Protein AF-A0A8C6YIC8-F1 (afdb_monomer_lite)

Sequence (234 aa):
MLRQVLHRGLGTSFSRLGHFVASHPVFFASAPVLISILLGASFSRYQVEESVEHLLAPAHSLAKIERSLVNSLFPVNRSKHRLYSDLQTPGRYGRVIITSFRKANMLDQHHTDLILKLHSAVTRIQVQRPGFNYTFAHICILNNDKTCIVDDIVHVLEELKAARSSNRTNFAITYPITHLKDAPRPTAPGSTPGCRARCSRSPLAMVRTETFLLLWFSYHGHSLQAVGLQAWAF

InterPro domains:
  IPR051697 Patched domain-containing protein [PTHR10796] (5-182)

Structure (mmCIF, N/CA/C/O backbone):
data_AF-A0A8C6YIC8-F1
#
_entry.id   AF-A0A8C6YIC8-F1
#
loop_
_atom_site.group_PDB
_atom_site.id
_atom_site.type_symbol
_atom_site.label_atom_id
_atom_site.label_alt_id
_atom_site.label_comp_id
_atom_site.label_asym_id
_atom_site.label_entity_id
_atom_site.label_seq_id
_atom_site.pdbx_PDB_ins_code
_atom_site.Cartn_x
_atom_site.Cartn_y
_atom_site.Cartn_z
_atom_site.occupancy
_atom_site.B_iso_or_equiv
_atom_site.auth_seq_id
_atom_site.auth_comp_id
_atom_site.auth_asym_id
_atom_site.auth_atom_id
_atom_site.pdbx_PDB_model_num
ATOM 1 N N . MET A 1 1 ? 29.103 41.227 -37.895 1.00 65.25 1 MET A N 1
ATOM 2 C CA . MET A 1 1 ? 30.130 40.331 -38.478 1.00 65.25 1 MET A CA 1
ATOM 3 C C . MET A 1 1 ? 30.012 38.879 -38.009 1.00 65.25 1 MET A C 1
ATOM 5 O O . MET A 1 1 ? 29.699 38.044 -38.848 1.00 65.25 1 MET A O 1
ATOM 9 N N . LEU A 1 2 ? 30.161 38.558 -36.712 1.00 79.00 2 LEU A N 1
ATOM 10 C CA . LEU A 1 2 ? 30.192 37.169 -36.192 1.00 79.00 2 LEU A CA 1
ATOM 11 C C . LEU A 1 2 ? 29.109 36.221 -36.764 1.00 79.00 2 LEU A C 1
ATOM 13 O O . LEU A 1 2 ? 29.431 35.140 -37.249 1.00 79.00 2 LEU A O 1
ATOM 17 N N . ARG A 1 3 ? 27.837 36.649 -36.797 1.00 81.62 3 ARG A N 1
ATOM 18 C CA . ARG A 1 3 ? 26.707 35.848 -37.313 1.00 81.62 3 ARG A CA 1
ATOM 19 C C . ARG A 1 3 ? 26.879 35.394 -38.774 1.00 81.62 3 ARG A C 1
ATOM 21 O O . ARG A 1 3 ? 26.490 34.282 -39.108 1.00 81.62 3 ARG A O 1
ATOM 28 N N . GLN A 1 4 ? 27.474 36.215 -39.644 1.00 81.44 4 GLN A N 1
ATOM 29 C CA . GLN A 1 4 ? 27.705 35.850 -41.051 1.00 81.44 4 GLN A CA 1
ATOM 30 C C . GLN A 1 4 ? 28.848 34.839 -41.207 1.00 81.44 4 GLN A C 1
ATOM 32 O O . GLN A 1 4 ? 28.767 33.955 -42.059 1.00 81.44 4 GLN A O 1
ATOM 37 N N . VAL A 1 5 ? 29.885 34.940 -40.368 1.00 84.44 5 VAL A N 1
ATOM 38 C CA . VAL A 1 5 ? 30.975 33.954 -40.311 1.00 84.44 5 VAL A CA 1
ATOM 39 C C . VAL A 1 5 ? 30.434 32.614 -39.812 1.00 84.44 5 VAL A C 1
ATOM 41 O O . VAL A 1 5 ? 30.684 31.591 -40.442 1.00 84.44 5 VAL A O 1
ATOM 44 N N . LEU A 1 6 ? 29.603 32.626 -38.763 1.00 89.75 6 LEU A N 1
ATOM 45 C CA . LEU A 1 6 ? 28.952 31.426 -38.234 1.00 89.75 6 LEU A CA 1
ATOM 46 C C . LEU A 1 6 ? 28.045 30.748 -39.275 1.00 89.75 6 LEU A C 1
ATOM 48 O O . LEU A 1 6 ? 28.158 29.543 -39.471 1.00 89.75 6 LEU A O 1
ATOM 52 N N . HIS A 1 7 ? 27.204 31.499 -39.999 1.00 87.06 7 HIS A N 1
ATOM 53 C CA . HIS A 1 7 ? 26.376 30.927 -41.072 1.00 87.06 7 HIS A CA 1
ATOM 54 C C . HIS A 1 7 ? 27.212 30.327 -42.215 1.00 87.06 7 HIS A C 1
ATOM 56 O O . HIS A 1 7 ? 26.879 29.245 -42.693 1.00 87.06 7 HIS A O 1
ATOM 62 N N . ARG A 1 8 ? 28.308 30.975 -42.641 1.00 84.69 8 ARG A N 1
ATOM 63 C CA . ARG A 1 8 ? 29.201 30.417 -43.676 1.00 84.69 8 ARG A CA 1
ATOM 64 C C . ARG A 1 8 ? 29.968 29.184 -43.182 1.00 84.69 8 ARG A C 1
ATOM 66 O O . ARG A 1 8 ? 30.089 28.213 -43.927 1.00 84.69 8 ARG A O 1
ATOM 73 N N . GLY A 1 9 ? 30.429 29.187 -41.931 1.00 86.75 9 GLY A N 1
ATOM 74 C CA . GLY A 1 9 ? 31.086 28.043 -41.291 1.00 86.75 9 GLY A CA 1
ATOM 75 C C . GLY A 1 9 ? 30.153 26.841 -41.133 1.00 86.75 9 GLY A C 1
ATOM 76 O O . GLY A 1 9 ? 30.494 25.740 -41.550 1.00 86.75 9 GLY A O 1
ATOM 77 N N . LEU A 1 10 ? 28.937 27.051 -40.619 1.00 89.19 10 LEU A N 1
ATOM 78 C CA . LEU A 1 10 ? 27.923 25.998 -40.511 1.00 89.19 10 LEU A CA 1
ATOM 79 C C . LEU A 1 10 ? 27.487 25.484 -41.888 1.00 89.19 10 LEU A C 1
ATOM 81 O O . LEU A 1 10 ? 27.418 24.277 -42.080 1.00 89.19 10 LEU A O 1
ATOM 85 N N . GLY A 1 11 ? 27.256 26.367 -42.866 1.00 88.62 11 GLY A N 1
ATOM 86 C CA . GLY A 1 11 ? 26.866 25.969 -44.223 1.00 88.62 11 GLY A CA 1
ATOM 87 C C . GLY A 1 11 ? 27.925 25.110 -44.923 1.00 88.62 11 GLY A C 1
ATOM 88 O O . GLY A 1 11 ? 27.606 24.069 -45.492 1.00 88.62 11 GLY A O 1
ATOM 89 N N . THR A 1 12 ? 29.201 25.498 -44.825 1.00 88.94 12 THR A N 1
ATOM 90 C CA . THR A 1 12 ? 30.322 24.711 -45.374 1.00 88.94 12 THR A CA 1
ATOM 91 C C . THR A 1 12 ? 30.556 23.408 -44.601 1.00 88.94 12 THR A C 1
ATOM 93 O O . THR A 1 12 ? 30.827 22.382 -45.223 1.00 88.94 12 THR A O 1
ATOM 96 N N . SER A 1 13 ?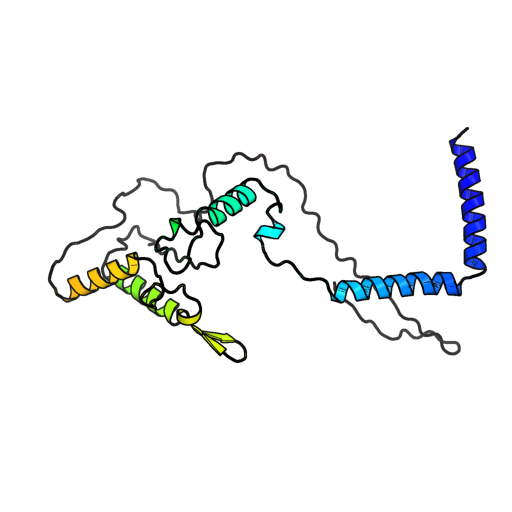 30.389 23.411 -43.274 1.00 88.56 13 SER A N 1
ATOM 97 C CA . SER A 1 13 ? 30.468 22.207 -42.435 1.00 88.56 13 SER A CA 1
ATOM 98 C C . SER A 1 13 ? 29.360 21.198 -42.766 1.00 88.56 13 SER A C 1
ATOM 100 O O . SER A 1 13 ? 29.654 20.050 -43.098 1.00 88.56 13 SER A O 1
ATOM 102 N N . PHE A 1 14 ? 28.093 21.627 -42.787 1.00 90.88 14 PHE A N 1
ATOM 103 C CA . PHE A 1 14 ? 26.960 20.762 -43.123 1.00 90.88 14 PHE A CA 1
ATOM 104 C C . PHE A 1 14 ? 26.979 20.288 -44.581 1.00 90.88 14 PHE A C 1
ATOM 106 O O . PHE A 1 14 ? 26.588 19.156 -44.840 1.00 90.88 14 PHE A O 1
ATOM 113 N N . SER A 1 15 ? 27.486 21.087 -45.527 1.00 89.38 15 SER A N 1
ATOM 114 C CA . SER A 1 15 ? 27.694 20.635 -46.910 1.00 89.38 15 SER A CA 1
ATOM 115 C C . SER A 1 15 ? 28.729 19.504 -47.000 1.00 89.38 15 SER A C 1
ATOM 117 O O . SER A 1 15 ? 28.474 18.499 -47.663 1.00 89.38 15 SER A O 1
ATOM 119 N N . ARG A 1 16 ? 29.857 19.611 -46.281 1.00 90.31 16 ARG A N 1
ATOM 120 C CA . ARG A 1 16 ? 30.869 18.539 -46.201 1.00 90.31 16 ARG A CA 1
ATOM 121 C C . ARG A 1 16 ? 30.332 17.293 -45.494 1.00 90.31 16 ARG A C 1
ATOM 123 O O . ARG A 1 16 ? 30.535 16.189 -45.989 1.00 90.31 16 ARG A O 1
ATOM 130 N N . LEU A 1 17 ? 29.612 17.467 -44.385 1.00 88.88 17 LEU A N 1
ATOM 131 C CA . LEU A 1 17 ? 28.971 16.368 -43.660 1.00 88.88 17 LEU A CA 1
ATOM 132 C C . LEU A 1 17 ? 27.926 15.658 -44.534 1.00 88.88 17 LEU A C 1
ATOM 134 O O . LEU A 1 17 ? 27.942 14.438 -44.630 1.00 88.88 17 LEU A O 1
ATOM 138 N N . GLY A 1 18 ? 27.069 16.411 -45.228 1.00 88.19 18 GLY A N 1
ATOM 139 C CA . GLY A 1 18 ? 26.072 15.867 -46.150 1.00 88.19 18 GLY A CA 1
ATOM 140 C C . GLY A 1 18 ? 26.700 15.090 -47.308 1.00 88.19 18 GLY A C 1
ATOM 141 O O . GLY A 1 18 ? 26.215 14.018 -47.651 1.00 88.19 18 GLY A O 1
ATOM 142 N N . HIS A 1 19 ? 27.820 15.566 -47.859 1.00 90.31 19 HIS A N 1
ATOM 143 C CA . HIS A 1 19 ? 28.570 14.840 -48.889 1.00 90.31 19 HIS A CA 1
ATOM 144 C C . HIS A 1 19 ? 29.205 13.539 -48.354 1.00 90.31 19 HIS A C 1
ATOM 146 O O . HIS A 1 19 ? 29.206 12.514 -49.039 1.00 90.31 19 HIS A O 1
ATOM 152 N N . PHE A 1 20 ? 29.682 13.539 -47.106 1.00 89.56 20 PHE A N 1
ATOM 153 C CA . PHE A 1 20 ? 30.192 12.336 -46.439 1.00 89.56 20 PHE A CA 1
ATOM 154 C C . PHE A 1 20 ? 29.085 11.304 -46.146 1.00 89.56 20 PHE A C 1
ATOM 156 O O . PHE A 1 20 ? 29.273 10.110 -46.370 1.00 89.56 20 PHE A O 1
ATOM 163 N N . VAL A 1 21 ? 27.901 11.759 -45.723 1.00 90.31 21 VAL A N 1
ATOM 164 C CA . VAL A 1 21 ? 26.717 10.901 -45.531 1.00 90.31 21 VAL A CA 1
ATOM 165 C C . VAL A 1 21 ? 26.227 10.331 -46.867 1.00 90.31 21 VAL A C 1
ATOM 167 O O . VAL A 1 21 ? 25.974 9.133 -46.965 1.00 90.31 21 VAL A O 1
ATOM 170 N N . ALA A 1 22 ? 26.153 11.157 -47.915 1.00 87.62 22 ALA A N 1
ATOM 171 C CA . ALA A 1 22 ? 25.699 10.744 -49.245 1.00 87.62 22 ALA A CA 1
ATOM 172 C C . ALA A 1 22 ? 26.651 9.758 -49.947 1.00 87.62 22 ALA A C 1
ATOM 174 O O . ALA A 1 22 ? 26.201 8.976 -50.780 1.00 87.62 22 ALA A O 1
ATOM 175 N N . SER A 1 23 ? 27.944 9.765 -49.607 1.00 91.75 23 SER A N 1
ATOM 176 C CA . SER A 1 23 ? 28.917 8.776 -50.100 1.00 91.75 23 SER A CA 1
ATOM 177 C C . SER A 1 23 ? 28.888 7.449 -49.330 1.00 91.75 23 SER A C 1
ATOM 179 O O . SER A 1 23 ? 29.325 6.437 -49.870 1.00 91.75 23 SER A O 1
ATOM 181 N N . HIS A 1 24 ? 28.327 7.416 -48.114 1.00 91.75 24 HIS A N 1
ATOM 182 C CA . HIS A 1 24 ? 28.235 6.213 -47.271 1.00 91.75 24 HIS A CA 1
ATOM 183 C C . HIS A 1 24 ? 26.797 5.937 -46.770 1.00 91.75 24 HIS A C 1
ATOM 185 O O . HIS A 1 24 ? 26.589 5.724 -45.569 1.00 91.75 24 HIS A O 1
ATOM 191 N N . PRO A 1 25 ? 25.780 5.899 -47.657 1.00 87.00 25 PRO A N 1
ATOM 192 C CA . PRO A 1 25 ? 24.371 5.901 -47.254 1.00 87.00 25 PRO A CA 1
ATOM 193 C C . PRO A 1 25 ? 23.977 4.669 -46.427 1.00 87.00 25 PRO A C 1
ATOM 195 O O . PRO A 1 25 ? 23.194 4.782 -45.489 1.00 87.00 25 PRO A O 1
ATOM 198 N N . VAL A 1 26 ? 24.556 3.498 -46.721 1.00 88.56 26 VAL A N 1
ATOM 199 C CA . VAL A 1 26 ? 24.249 2.242 -46.013 1.00 88.56 26 VAL A CA 1
ATOM 200 C C . VAL A 1 26 ? 24.706 2.287 -44.553 1.00 88.56 26 VAL A C 1
ATOM 202 O O . VAL A 1 26 ? 23.958 1.873 -43.672 1.00 88.56 26 VAL A O 1
ATOM 205 N N . PHE A 1 27 ? 25.900 2.823 -44.277 1.00 89.81 27 PHE A N 1
ATOM 206 C CA . PHE A 1 27 ? 26.437 2.929 -42.915 1.00 89.81 27 PHE A CA 1
ATOM 207 C C . PHE A 1 27 ? 25.616 3.905 -42.063 1.00 89.81 27 PHE A C 1
ATOM 209 O O . PHE A 1 27 ? 25.254 3.596 -40.929 1.00 89.81 27 PHE A O 1
ATOM 216 N N . PHE A 1 28 ? 25.256 5.060 -42.630 1.00 89.69 28 PHE A N 1
ATOM 217 C CA . PHE A 1 28 ? 24.420 6.048 -41.946 1.00 89.69 28 PHE A CA 1
ATOM 218 C C . PHE A 1 28 ? 22.949 5.628 -41.802 1.00 89.69 28 PHE A C 1
ATOM 220 O O . PHE A 1 28 ? 22.271 6.149 -40.921 1.00 89.69 28 PHE A O 1
ATOM 227 N N . ALA A 1 29 ? 22.462 4.672 -42.601 1.00 89.50 29 ALA A N 1
ATOM 228 C CA . ALA A 1 29 ? 21.154 4.050 -42.404 1.00 89.50 29 ALA A CA 1
ATOM 229 C C . ALA A 1 29 ? 21.183 2.935 -41.341 1.00 89.50 29 ALA A C 1
ATOM 231 O O . ALA A 1 29 ? 20.276 2.851 -40.515 1.00 89.50 29 ALA A O 1
ATOM 232 N N . SER A 1 30 ? 22.221 2.090 -41.321 1.00 91.56 30 SER A N 1
ATOM 233 C CA . SER A 1 30 ? 22.304 0.949 -40.396 1.00 91.56 30 SER A CA 1
ATOM 234 C C . SER A 1 30 ? 22.717 1.341 -38.975 1.00 91.56 30 SER A C 1
ATOM 236 O O . SER A 1 30 ? 22.170 0.798 -38.016 1.00 91.56 30 SER A O 1
ATOM 238 N N . ALA A 1 31 ? 23.625 2.308 -38.813 1.00 92.94 31 ALA A N 1
ATOM 239 C CA . ALA A 1 31 ? 24.097 2.762 -37.505 1.00 92.94 31 ALA A CA 1
ATOM 240 C C . ALA A 1 31 ? 22.973 3.232 -36.550 1.00 92.94 31 ALA A C 1
ATOM 242 O O . ALA A 1 31 ? 22.920 2.715 -35.431 1.00 92.94 31 ALA A O 1
ATOM 243 N N . PRO A 1 32 ? 22.045 4.140 -36.931 1.00 92.00 32 PRO A N 1
ATOM 244 C CA . PRO A 1 32 ? 20.955 4.542 -36.041 1.00 92.00 32 PRO A CA 1
ATOM 245 C C . PRO A 1 32 ? 19.999 3.384 -35.735 1.00 92.00 32 PRO A C 1
ATOM 247 O O . PRO A 1 32 ? 19.561 3.268 -34.597 1.00 92.00 32 PRO A O 1
ATOM 250 N N . VAL A 1 33 ? 19.733 2.484 -36.692 1.00 94.56 33 VAL A N 1
ATOM 251 C CA . VAL A 1 33 ? 18.886 1.298 -36.467 1.00 94.56 33 VAL A CA 1
ATOM 252 C C . VAL A 1 33 ? 19.512 0.363 -35.428 1.00 94.56 33 VAL A C 1
ATOM 254 O O . VAL A 1 33 ? 18.832 -0.055 -34.493 1.00 94.56 33 VAL A O 1
ATOM 257 N N . LEU A 1 34 ? 20.815 0.084 -35.531 1.00 95.25 34 LEU A N 1
ATOM 258 C CA . LEU A 1 34 ? 21.542 -0.720 -34.543 1.00 95.25 34 LEU A CA 1
ATOM 259 C C . LEU A 1 34 ? 21.543 -0.056 -33.159 1.00 95.25 34 LEU A C 1
ATOM 261 O O . LEU A 1 34 ? 21.296 -0.729 -32.162 1.00 95.25 34 LEU A O 1
ATOM 265 N N . ILE A 1 35 ? 21.754 1.262 -33.088 1.00 94.81 35 ILE A N 1
ATOM 266 C CA . ILE A 1 35 ? 21.699 2.023 -31.830 1.00 94.81 35 ILE A CA 1
ATOM 267 C C . ILE A 1 35 ? 20.291 1.971 -31.216 1.00 94.81 35 ILE A C 1
ATOM 269 O O . ILE A 1 35 ? 20.163 1.715 -30.020 1.00 94.81 35 ILE A O 1
ATOM 273 N N . SER A 1 36 ? 19.230 2.135 -32.012 1.00 94.81 36 SER A N 1
ATOM 274 C CA . SER A 1 36 ? 17.841 2.000 -31.553 1.00 94.81 36 SER A CA 1
ATOM 275 C C . SER A 1 36 ? 17.523 0.594 -31.042 1.00 94.81 36 SER A C 1
ATOM 277 O O . SER A 1 36 ? 16.858 0.470 -30.017 1.00 94.81 36 SER A O 1
ATOM 279 N N . ILE A 1 37 ? 18.023 -0.462 -31.695 1.00 94.69 37 ILE A N 1
ATOM 280 C CA . ILE A 1 37 ? 17.849 -1.850 -31.235 1.00 94.69 37 ILE A CA 1
ATOM 281 C C . ILE A 1 37 ? 18.603 -2.091 -29.920 1.00 94.69 37 ILE A C 1
ATOM 283 O O . ILE A 1 37 ? 18.042 -2.685 -29.003 1.00 94.69 37 ILE A O 1
ATOM 287 N N . LEU A 1 38 ? 19.839 -1.598 -29.784 1.00 94.25 38 LEU A N 1
ATOM 288 C CA . LEU A 1 38 ? 20.627 -1.720 -28.550 1.00 94.25 38 LEU A CA 1
ATOM 289 C C . LEU A 1 38 ? 19.978 -0.973 -27.374 1.00 94.25 38 LEU A C 1
ATOM 291 O O . LEU A 1 38 ? 19.887 -1.512 -26.270 1.00 94.25 38 LEU A O 1
ATOM 295 N N . LEU A 1 39 ? 19.474 0.242 -27.611 1.00 92.00 39 LEU A N 1
ATOM 296 C CA . LEU A 1 39 ? 18.718 1.010 -26.618 1.00 92.00 39 LEU A CA 1
ATOM 297 C C . LEU A 1 39 ? 17.397 0.312 -26.260 1.00 92.00 39 LEU A C 1
ATOM 299 O O . LEU A 1 39 ? 17.101 0.151 -25.078 1.00 92.00 39 LEU A O 1
ATOM 303 N N . GLY A 1 40 ? 16.645 -0.172 -27.253 1.00 91.69 40 GLY A N 1
ATOM 304 C CA . GLY A 1 40 ? 15.407 -0.934 -27.057 1.00 91.69 40 GLY A CA 1
ATOM 305 C C . GLY A 1 40 ? 15.614 -2.223 -26.256 1.00 91.69 40 GLY A C 1
ATOM 306 O O . GLY A 1 40 ? 14.854 -2.508 -25.335 1.00 91.69 40 GLY A O 1
ATOM 307 N N . ALA A 1 41 ? 16.693 -2.962 -26.525 1.00 91.25 41 ALA A N 1
ATOM 308 C CA . ALA A 1 41 ? 17.070 -4.144 -25.753 1.00 91.25 41 ALA A CA 1
ATOM 309 C C . ALA A 1 41 ? 17.413 -3.805 -24.289 1.00 91.25 41 ALA A C 1
ATOM 311 O O . ALA A 1 41 ? 17.108 -4.589 -23.391 1.00 91.25 41 ALA A O 1
ATOM 312 N N . SER A 1 42 ? 17.982 -2.622 -24.025 1.00 91.25 42 SER A N 1
ATOM 313 C CA . SER A 1 42 ? 18.253 -2.140 -22.662 1.00 91.25 42 SER A CA 1
ATOM 314 C C . SER A 1 42 ? 16.967 -1.960 -21.838 1.00 91.25 42 SER A C 1
ATOM 316 O O . SER A 1 42 ? 16.921 -2.346 -20.667 1.00 91.25 42 SER A O 1
ATOM 318 N N . PHE A 1 43 ? 15.873 -1.492 -22.459 1.00 85.88 43 PHE A N 1
ATOM 319 C CA . PHE A 1 43 ? 14.564 -1.385 -21.795 1.00 85.88 43 PHE A CA 1
ATOM 320 C C . PHE A 1 43 ? 14.005 -2.735 -21.312 1.00 85.88 43 PHE A C 1
ATOM 322 O O . PHE A 1 43 ? 13.229 -2.751 -20.360 1.00 85.88 43 PHE A O 1
ATOM 329 N N . SER A 1 44 ? 14.461 -3.878 -21.845 1.00 85.06 44 SER A N 1
ATOM 330 C CA . SER A 1 44 ? 14.087 -5.208 -21.328 1.00 85.06 44 SER A CA 1
ATOM 331 C C . SER A 1 44 ? 14.526 -5.461 -19.875 1.00 85.06 44 SER A C 1
ATOM 333 O O . SER A 1 44 ? 14.091 -6.445 -19.274 1.00 85.06 44 SER A O 1
ATOM 335 N N . ARG A 1 45 ? 15.414 -4.631 -19.309 1.00 83.06 45 ARG A N 1
ATOM 336 C CA . ARG A 1 45 ? 15.853 -4.706 -17.904 1.00 83.06 45 ARG A CA 1
ATOM 337 C C . ARG A 1 45 ? 15.293 -3.583 -17.028 1.00 83.06 45 ARG A C 1
ATOM 339 O O . ARG A 1 45 ? 15.663 -3.499 -15.859 1.00 83.06 45 ARG A O 1
ATOM 346 N N . TYR A 1 46 ? 14.400 -2.752 -17.563 1.00 84.31 46 TYR A N 1
ATOM 347 C CA . TYR A 1 46 ? 13.722 -1.716 -16.794 1.00 84.31 46 TYR A CA 1
ATOM 348 C C . TYR A 1 46 ? 12.798 -2.347 -15.741 1.00 84.31 46 TYR A C 1
ATOM 350 O O . TYR A 1 46 ? 11.923 -3.145 -16.073 1.00 84.31 46 TYR A O 1
ATOM 358 N N . GLN A 1 47 ? 12.995 -1.994 -14.469 1.00 81.75 47 GLN A N 1
ATOM 359 C CA . GLN A 1 47 ? 12.069 -2.345 -13.392 1.00 81.75 47 GLN A CA 1
ATOM 360 C C . GLN A 1 47 ? 11.158 -1.151 -13.114 1.00 81.75 47 GLN A C 1
ATOM 362 O O . GLN A 1 47 ? 11.636 -0.032 -12.931 1.00 81.75 47 GLN A O 1
ATOM 367 N N . VAL A 1 48 ? 9.849 -1.399 -13.080 1.00 79.19 48 VAL A N 1
ATOM 368 C CA . VAL A 1 48 ? 8.851 -0.390 -12.716 1.00 79.19 48 VAL A CA 1
ATOM 369 C C . VAL A 1 48 ? 8.840 -0.247 -11.196 1.00 79.19 48 VAL A C 1
ATOM 371 O O . VAL A 1 48 ? 8.536 -1.197 -10.477 1.00 79.19 48 VAL A O 1
ATOM 374 N N . GLU A 1 49 ? 9.168 0.944 -10.702 1.00 80.50 49 GLU A N 1
ATOM 375 C CA . GLU A 1 49 ? 9.087 1.266 -9.278 1.00 80.50 49 GLU A CA 1
ATOM 376 C C . GLU A 1 49 ? 7.627 1.565 -8.901 1.00 80.50 49 GLU A C 1
ATOM 378 O O . GLU A 1 49 ? 7.118 2.657 -9.141 1.00 80.50 49 GLU A O 1
ATOM 383 N N . GLU A 1 50 ? 6.935 0.581 -8.322 1.00 75.88 50 GLU A N 1
ATOM 384 C CA . GLU A 1 50 ? 5.534 0.717 -7.893 1.00 75.88 50 GLU A CA 1
ATOM 385 C C . GLU A 1 50 ? 5.375 1.402 -6.521 1.00 75.88 50 GLU A C 1
ATOM 387 O O . GLU A 1 50 ? 4.249 1.678 -6.092 1.00 75.88 50 GLU A O 1
ATOM 392 N N . SER A 1 51 ? 6.463 1.661 -5.779 1.00 72.19 51 SER A N 1
ATOM 393 C CA . SER A 1 51 ? 6.335 2.226 -4.434 1.00 72.19 51 SER A CA 1
ATOM 394 C C . SER A 1 51 ? 5.996 3.723 -4.471 1.00 72.19 51 SER A C 1
ATOM 396 O O . SER A 1 51 ? 6.807 4.594 -4.788 1.00 72.19 51 SER A O 1
ATOM 398 N N . VAL A 1 52 ? 4.758 4.030 -4.073 1.00 77.25 52 VAL A N 1
ATOM 399 C CA . VAL A 1 52 ? 4.206 5.395 -3.980 1.00 77.25 52 VAL A CA 1
ATOM 400 C C . VAL A 1 52 ? 5.112 6.329 -3.163 1.00 77.25 52 VAL A C 1
ATOM 402 O O . VAL A 1 52 ? 5.257 7.503 -3.491 1.00 77.25 52 VAL A O 1
ATOM 405 N N . GLU A 1 53 ? 5.776 5.809 -2.129 1.00 75.06 53 GLU A N 1
ATOM 406 C CA . GLU A 1 53 ? 6.753 6.559 -1.333 1.00 75.06 53 GLU A CA 1
ATOM 407 C C . GLU A 1 53 ? 7.991 6.987 -2.125 1.00 75.06 53 GLU A C 1
ATOM 409 O O . GLU A 1 53 ? 8.471 8.096 -1.921 1.00 75.06 53 GLU A O 1
ATOM 414 N N . HIS A 1 54 ? 8.522 6.141 -3.012 1.00 78.31 54 HIS A N 1
ATOM 415 C CA . HIS A 1 54 ? 9.689 6.489 -3.825 1.00 78.31 54 HIS A CA 1
ATOM 416 C C . HIS A 1 54 ? 9.315 7.489 -4.925 1.00 78.31 54 HIS A C 1
ATOM 418 O O . HIS A 1 54 ? 10.075 8.411 -5.209 1.00 78.31 54 HIS A O 1
ATOM 424 N N . LEU A 1 55 ? 8.119 7.340 -5.501 1.00 82.69 55 LEU A N 1
ATOM 425 C CA . LEU A 1 55 ? 7.592 8.232 -6.536 1.00 82.69 55 LEU A CA 1
ATOM 426 C C . LEU A 1 55 ? 7.258 9.640 -6.010 1.00 82.69 55 LEU A C 1
ATOM 428 O O . LEU A 1 55 ? 7.362 10.608 -6.762 1.00 82.69 55 LEU A O 1
ATOM 432 N N . LEU A 1 56 ? 6.843 9.768 -4.742 1.00 83.56 56 LEU A N 1
ATOM 433 C CA . LEU A 1 56 ? 6.375 11.037 -4.165 1.00 83.56 56 LEU A CA 1
ATOM 434 C C . LEU A 1 56 ? 7.345 11.697 -3.171 1.00 83.56 56 LEU A C 1
ATOM 436 O O . LEU A 1 56 ? 7.248 12.908 -2.966 1.00 83.56 56 LEU A O 1
ATOM 440 N N . ALA A 1 57 ? 8.258 10.951 -2.538 1.00 83.69 57 ALA A N 1
ATOM 441 C CA . ALA A 1 57 ? 9.183 11.491 -1.541 1.00 83.69 57 ALA A CA 1
ATOM 442 C C . ALA A 1 57 ? 10.650 11.415 -2.012 1.00 83.69 57 ALA A C 1
ATOM 444 O O . ALA A 1 57 ? 11.128 10.333 -2.361 1.00 83.69 57 ALA A O 1
ATOM 445 N N . PRO A 1 58 ? 11.423 12.520 -1.941 1.00 84.06 58 PRO A N 1
ATOM 446 C CA . PRO A 1 58 ? 12.844 12.508 -2.277 1.00 84.06 58 PRO A CA 1
ATOM 447 C C . PRO A 1 58 ? 13.634 11.464 -1.478 1.00 84.06 58 PRO A C 1
ATOM 449 O O . PRO A 1 58 ? 13.451 11.321 -0.262 1.00 84.06 58 PRO A O 1
ATOM 452 N N . ALA A 1 59 ? 14.570 10.789 -2.155 1.00 80.81 59 ALA A N 1
ATOM 453 C CA . ALA A 1 59 ? 15.388 9.714 -1.588 1.00 80.81 59 ALA A CA 1
ATOM 454 C C . ALA A 1 59 ? 16.141 10.116 -0.304 1.00 80.81 59 ALA A C 1
ATOM 456 O O . ALA A 1 59 ? 16.243 9.305 0.616 1.00 80.81 59 ALA A O 1
ATOM 457 N N . HIS A 1 60 ? 16.592 11.372 -0.220 1.00 88.44 60 HIS A N 1
ATOM 458 C CA . HIS A 1 60 ? 17.339 11.940 0.911 1.00 88.44 60 HIS A CA 1
ATOM 459 C C . HIS A 1 60 ? 16.578 13.089 1.598 1.00 88.44 60 HIS A C 1
ATOM 461 O O . HIS A 1 60 ? 17.136 14.149 1.870 1.00 88.44 60 HIS A O 1
ATOM 467 N N . SER A 1 61 ? 15.279 12.912 1.853 1.00 87.56 61 SER A N 1
ATOM 468 C CA . SER A 1 61 ? 14.513 13.859 2.678 1.00 87.56 61 SER A CA 1
ATOM 469 C C . SER A 1 61 ? 14.873 13.737 4.166 1.00 87.56 61 SER A C 1
ATOM 471 O O . SER A 1 61 ? 15.115 12.635 4.660 1.00 87.56 61 SER A O 1
ATOM 473 N N . LEU A 1 62 ? 14.850 14.859 4.901 1.00 89.69 62 LEU A N 1
ATOM 474 C CA . LEU A 1 62 ? 15.143 14.899 6.343 1.00 89.69 62 LEU A CA 1
ATOM 475 C C . LEU A 1 62 ? 14.297 13.879 7.124 1.00 89.69 62 LEU A C 1
ATOM 477 O O . LEU A 1 62 ? 14.850 13.056 7.842 1.00 89.69 62 LEU A O 1
ATOM 481 N N . ALA A 1 63 ? 12.986 13.831 6.871 1.00 83.44 63 ALA A N 1
ATOM 482 C CA . ALA A 1 63 ? 12.076 12.873 7.502 1.00 83.44 63 ALA A CA 1
ATOM 483 C C . ALA A 1 63 ? 12.431 11.394 7.220 1.00 83.44 63 ALA A C 1
ATOM 485 O O . ALA A 1 63 ? 12.171 10.522 8.050 1.00 83.44 63 ALA A O 1
ATOM 486 N N . LYS A 1 64 ? 13.039 11.085 6.064 1.00 84.12 64 LYS A N 1
ATOM 487 C CA . LYS A 1 64 ? 13.500 9.728 5.723 1.00 84.12 64 LYS A CA 1
ATOM 488 C C . LYS A 1 64 ? 14.825 9.393 6.416 1.00 84.12 64 LYS A C 1
ATOM 490 O O . LYS A 1 64 ? 15.000 8.255 6.846 1.00 84.12 64 LYS A O 1
ATOM 495 N N . ILE A 1 65 ? 15.702 10.383 6.601 1.00 88.56 65 ILE A N 1
ATOM 496 C CA . ILE A 1 65 ? 16.935 10.264 7.394 1.00 88.56 65 ILE A CA 1
ATOM 497 C C . ILE A 1 65 ? 16.592 10.072 8.878 1.00 88.56 65 ILE A C 1
ATOM 499 O O . ILE A 1 65 ? 17.030 9.089 9.472 1.00 88.56 65 ILE A O 1
ATOM 503 N N . GLU A 1 66 ? 15.739 10.921 9.452 1.00 89.38 66 GLU A N 1
ATOM 504 C CA . GLU A 1 66 ? 15.236 10.796 10.827 1.00 89.38 66 GLU A CA 1
ATOM 505 C C . GLU A 1 66 ? 14.564 9.436 11.051 1.00 89.38 66 GLU A C 1
ATOM 507 O O . GLU A 1 66 ? 14.901 8.736 12.004 1.00 89.38 66 GLU A O 1
ATOM 512 N N . ARG A 1 67 ? 13.698 8.989 10.126 1.00 83.50 67 ARG A N 1
ATOM 513 C CA . ARG A 1 67 ? 13.115 7.639 10.174 1.00 83.50 67 ARG A CA 1
ATOM 514 C C . ARG A 1 67 ? 14.174 6.541 10.126 1.00 83.50 67 ARG A C 1
ATOM 516 O O . ARG A 1 67 ? 14.031 5.553 10.841 1.00 83.50 67 ARG A O 1
ATOM 523 N N . SER A 1 68 ? 15.211 6.675 9.300 1.00 85.31 68 SER A N 1
ATOM 524 C CA . SER A 1 68 ? 16.281 5.673 9.229 1.00 85.31 68 SER A CA 1
ATOM 525 C C . SER A 1 68 ? 17.090 5.601 10.529 1.00 85.31 68 SER A C 1
ATOM 527 O O . SER A 1 68 ? 17.383 4.505 11.001 1.00 85.31 68 SER A O 1
ATOM 529 N N . LEU A 1 69 ? 17.349 6.751 11.162 1.00 90.38 69 LEU A N 1
ATOM 530 C CA . LEU A 1 69 ? 18.040 6.848 12.445 1.00 90.38 69 LEU A CA 1
ATOM 531 C C . LEU A 1 69 ? 17.191 6.262 13.580 1.00 90.38 69 LEU A C 1
ATOM 533 O O . LEU A 1 69 ? 17.681 5.428 14.334 1.00 90.38 69 LEU A O 1
ATOM 53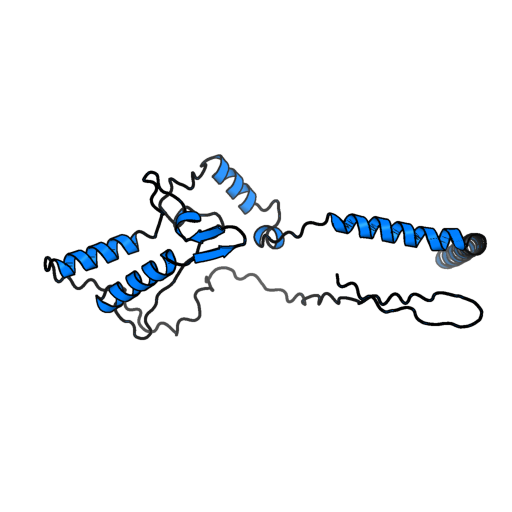7 N N . VAL A 1 70 ? 15.905 6.621 13.662 1.00 86.56 70 VAL A N 1
ATOM 538 C CA . VAL A 1 70 ? 14.965 6.058 14.647 1.00 86.56 70 VAL A CA 1
ATOM 539 C C . VAL A 1 70 ? 14.834 4.545 14.473 1.00 86.56 70 VAL A C 1
ATOM 541 O O . VAL A 1 70 ? 14.958 3.824 15.456 1.00 86.56 70 VAL A O 1
ATOM 544 N N . ASN A 1 71 ? 14.679 4.043 13.242 1.00 81.44 71 ASN A N 1
ATOM 545 C CA . ASN A 1 71 ? 14.635 2.601 12.968 1.00 81.44 71 ASN A CA 1
ATOM 546 C C . ASN A 1 71 ? 15.938 1.872 13.359 1.00 81.44 71 ASN A C 1
ATOM 548 O O . ASN A 1 71 ? 15.891 0.684 13.668 1.00 81.44 71 ASN A O 1
ATOM 552 N N . SER A 1 72 ? 17.090 2.553 13.313 1.00 86.69 72 SER A N 1
ATOM 553 C CA . SER A 1 72 ? 18.391 1.982 13.686 1.00 86.69 72 SER A CA 1
ATOM 554 C C . SER A 1 72 ? 18.651 2.015 15.194 1.00 86.69 72 SER A C 1
ATOM 556 O O . SER A 1 72 ? 19.276 1.095 15.714 1.00 86.69 72 SER A O 1
ATOM 558 N N . LEU A 1 73 ? 18.208 3.066 15.891 1.00 88.44 73 LEU A N 1
ATOM 559 C CA . LEU A 1 73 ? 18.339 3.210 17.347 1.00 88.44 73 LEU A CA 1
ATOM 560 C C . LEU A 1 73 ? 17.296 2.372 18.098 1.00 88.44 73 LEU A C 1
ATOM 562 O O . LEU A 1 73 ? 17.590 1.788 19.137 1.00 88.44 73 LEU A O 1
ATOM 566 N N . PHE A 1 74 ? 16.086 2.294 17.546 1.00 81.69 74 PHE A N 1
ATOM 567 C CA . PHE A 1 74 ? 14.946 1.566 18.086 1.00 81.69 74 PHE A CA 1
ATOM 568 C C . PHE A 1 74 ? 14.453 0.566 17.031 1.00 81.69 74 PHE A C 1
ATOM 570 O O . PHE A 1 74 ? 13.475 0.836 16.327 1.00 81.69 74 PHE A O 1
ATOM 577 N N . PRO A 1 75 ? 15.127 -0.591 16.873 1.00 70.38 75 PRO A N 1
ATOM 578 C CA . PRO A 1 75 ? 14.720 -1.609 15.913 1.00 70.38 75 PRO A CA 1
ATOM 579 C C . PRO A 1 75 ? 13.340 -2.165 16.286 1.00 70.38 75 PRO A C 1
ATOM 581 O O . PRO A 1 75 ? 13.204 -3.028 17.157 1.00 70.38 75 PRO A O 1
ATOM 584 N N . VAL A 1 76 ? 12.303 -1.662 15.607 1.00 66.19 76 VAL A N 1
ATOM 585 C CA . VAL A 1 76 ? 10.905 -2.054 15.824 1.00 66.19 76 VAL A CA 1
ATOM 586 C C . VAL A 1 76 ? 10.724 -3.510 15.412 1.00 66.19 76 VAL A C 1
ATOM 588 O O . VAL A 1 76 ? 10.465 -3.842 14.253 1.00 66.19 76 VAL A O 1
ATOM 591 N N . ASN A 1 77 ? 10.865 -4.401 16.389 1.00 61.78 77 ASN A N 1
ATOM 592 C CA . ASN A 1 77 ? 10.629 -5.819 16.201 1.00 61.78 77 ASN A CA 1
ATOM 593 C C . ASN A 1 77 ? 9.123 -6.022 15.977 1.00 61.78 77 ASN A C 1
ATOM 595 O O . ASN A 1 77 ? 8.332 -5.941 16.923 1.00 61.78 77 ASN A O 1
ATOM 599 N N . ARG A 1 78 ? 8.726 -6.185 14.707 1.00 58.44 78 ARG A N 1
ATOM 600 C CA . ARG A 1 78 ? 7.324 -6.083 14.265 1.00 58.44 78 ARG A CA 1
ATOM 601 C C . ARG A 1 78 ? 6.393 -7.092 14.940 1.00 58.44 78 ARG A C 1
ATOM 603 O O . ARG A 1 78 ? 5.222 -6.789 15.079 1.00 58.44 78 ARG A O 1
ATOM 610 N N . SER A 1 79 ? 6.904 -8.230 15.408 1.00 55.53 79 SER A N 1
ATOM 611 C CA . SER A 1 79 ? 6.145 -9.241 16.161 1.00 55.53 79 SER A CA 1
ATOM 612 C C . SER A 1 79 ? 5.881 -8.893 17.634 1.00 55.53 79 SER A C 1
ATOM 614 O O . SER A 1 79 ? 5.076 -9.558 18.280 1.00 55.53 79 SER A O 1
ATOM 616 N N . LYS A 1 80 ? 6.561 -7.883 18.198 1.00 53.25 80 LYS A N 1
ATOM 617 C CA . LYS A 1 80 ? 6.503 -7.566 19.640 1.00 53.25 80 LYS A CA 1
ATOM 618 C C . LYS A 1 80 ? 5.759 -6.279 19.993 1.00 53.25 80 LYS A C 1
ATOM 620 O O . LYS A 1 80 ? 5.391 -6.109 21.152 1.00 53.25 80 LYS A O 1
ATOM 625 N N . HIS A 1 81 ? 5.549 -5.376 19.038 1.00 54.94 81 HIS A N 1
ATOM 626 C CA . HIS A 1 81 ? 4.933 -4.074 19.302 1.00 54.94 81 HIS A CA 1
ATOM 627 C C . HIS A 1 81 ? 3.421 -4.152 19.078 1.00 54.94 81 HIS A C 1
ATOM 629 O O . HIS A 1 81 ? 2.963 -4.415 17.970 1.00 54.94 81 HIS A O 1
ATOM 635 N N . ARG A 1 82 ? 2.655 -3.958 20.159 1.00 52.19 82 ARG A N 1
ATOM 636 C CA . ARG A 1 82 ? 1.192 -4.136 20.186 1.00 52.19 82 ARG A CA 1
ATOM 637 C C . ARG A 1 82 ? 0.406 -2.928 19.666 1.00 52.19 82 ARG A C 1
ATOM 639 O O . ARG A 1 82 ? -0.749 -3.083 19.296 1.00 52.19 82 ARG A O 1
ATOM 646 N N . LEU A 1 83 ? 1.007 -1.737 19.631 1.00 52.25 83 LEU A N 1
ATOM 647 C CA . LEU A 1 83 ? 0.283 -0.496 19.358 1.00 52.25 83 LEU A CA 1
ATOM 648 C C . LEU A 1 83 ? 0.371 -0.062 17.892 1.00 52.25 83 LEU A C 1
ATOM 650 O O . LEU A 1 83 ? 1.447 0.176 17.345 1.00 52.25 83 LEU A O 1
ATOM 654 N N . TYR A 1 84 ? -0.802 0.160 17.296 1.00 50.44 84 TYR A N 1
ATOM 655 C CA . TYR A 1 84 ? -0.984 0.774 15.976 1.00 50.44 84 TYR A CA 1
ATOM 656 C C . TYR A 1 84 ? -0.259 2.132 15.843 1.00 50.44 84 TYR A C 1
ATOM 658 O O . TYR A 1 84 ? 0.214 2.478 14.764 1.00 50.44 84 TYR A O 1
ATOM 666 N N . SER A 1 85 ? -0.121 2.880 16.943 1.00 50.97 85 SER A N 1
ATOM 667 C CA . SER A 1 85 ? 0.575 4.175 16.994 1.00 50.97 85 SER A CA 1
ATOM 668 C C . SER A 1 85 ? 2.095 4.087 16.791 1.00 50.97 85 SER A C 1
ATOM 670 O O . SER A 1 85 ? 2.689 5.046 16.301 1.00 50.97 85 SER A O 1
ATOM 672 N N . ASP A 1 86 ? 2.722 2.950 17.119 1.00 50.84 86 ASP A N 1
ATOM 673 C CA . ASP A 1 86 ? 4.174 2.746 16.966 1.00 50.84 86 ASP A CA 1
ATOM 674 C C . ASP A 1 86 ? 4.556 2.312 15.542 1.00 50.84 86 ASP A C 1
ATOM 676 O O . ASP A 1 86 ? 5.719 2.393 15.136 1.00 50.84 86 ASP A O 1
ATOM 680 N N . LEU A 1 87 ? 3.570 1.917 14.729 1.00 55.06 87 LEU A N 1
ATOM 681 C CA . LEU A 1 87 ? 3.723 1.705 13.291 1.00 55.06 87 LEU A CA 1
ATOM 682 C C . LEU A 1 87 ? 3.810 3.052 12.554 1.00 55.06 87 LEU A C 1
ATOM 684 O O . LEU A 1 87 ? 3.024 3.364 11.666 1.00 55.06 87 LEU A O 1
ATOM 688 N N . GLN A 1 88 ? 4.854 3.828 12.858 1.00 51.41 88 GLN A N 1
ATOM 689 C CA . GLN A 1 88 ? 5.224 5.018 12.088 1.00 51.41 88 GLN A CA 1
ATOM 690 C C . GLN A 1 88 ? 5.586 4.702 10.623 1.00 51.41 88 GLN A C 1
ATOM 692 O O . GLN A 1 88 ? 5.730 5.620 9.811 1.00 51.41 88 GLN A O 1
ATOM 697 N N . THR A 1 89 ? 5.808 3.428 10.276 1.00 52.44 89 THR A N 1
ATOM 698 C CA . THR A 1 89 ? 6.066 3.052 8.883 1.00 52.44 89 THR A CA 1
ATOM 699 C C . THR A 1 89 ? 4.763 3.051 8.079 1.00 52.44 89 THR A C 1
ATOM 701 O O . THR A 1 89 ? 3.778 2.478 8.545 1.00 52.44 89 THR A O 1
ATOM 704 N N . PRO A 1 90 ? 4.749 3.620 6.857 1.00 53.31 90 PRO A N 1
ATOM 705 C CA . PRO A 1 90 ? 3.705 3.378 5.857 1.00 53.31 90 PRO A CA 1
ATOM 706 C C . PRO A 1 90 ? 3.690 1.891 5.452 1.00 53.31 90 PRO A C 1
ATOM 708 O O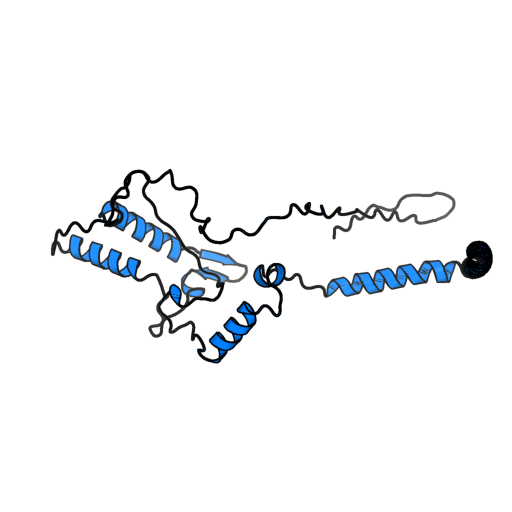 . PRO A 1 90 ? 4.226 1.459 4.439 1.00 53.31 90 PRO A O 1
ATOM 711 N N . GLY A 1 91 ? 3.121 1.066 6.325 1.00 57.12 91 GLY A N 1
ATOM 712 C CA . GLY A 1 91 ? 2.965 -0.366 6.133 1.00 57.12 91 GLY A CA 1
ATOM 713 C C . GLY A 1 91 ? 1.677 -0.702 5.390 1.00 57.12 91 GLY A C 1
ATOM 714 O O . GLY A 1 91 ? 0.735 0.087 5.325 1.00 57.12 91 GLY A O 1
ATOM 715 N N . ARG A 1 92 ? 1.602 -1.934 4.884 1.00 67.19 92 ARG A N 1
ATOM 716 C CA . ARG A 1 92 ? 0.361 -2.504 4.349 1.00 67.19 92 ARG A CA 1
ATOM 717 C C . ARG A 1 92 ? -0.553 -2.901 5.512 1.00 67.19 92 ARG A C 1
ATOM 719 O O . ARG A 1 92 ? -0.506 -4.040 5.963 1.00 67.19 92 ARG A O 1
ATOM 726 N N . TYR A 1 93 ? -1.360 -1.961 6.002 1.00 70.56 93 TYR A N 1
ATOM 727 C CA . TYR A 1 93 ? -2.410 -2.214 6.991 1.00 70.56 93 TYR A CA 1
ATOM 728 C C . TYR A 1 93 ? -3.799 -1.947 6.398 1.00 70.56 93 TYR A C 1
ATOM 730 O O . TYR A 1 93 ? -3.983 -1.046 5.581 1.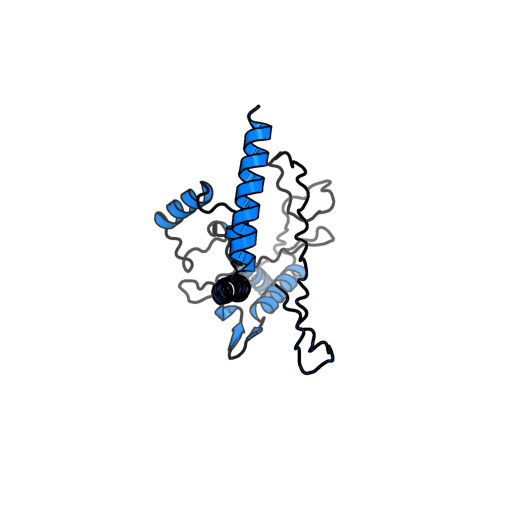00 70.56 93 TYR A O 1
ATOM 738 N N . GLY A 1 94 ? -4.791 -2.731 6.821 1.00 76.06 94 GLY A N 1
ATOM 739 C CA . GLY A 1 94 ? -6.200 -2.468 6.538 1.00 76.06 94 GLY A CA 1
ATOM 740 C C . GLY A 1 94 ? -6.856 -1.815 7.750 1.00 76.06 94 GLY A C 1
ATOM 741 O O . GLY A 1 94 ? -6.778 -2.363 8.845 1.00 76.06 94 GLY A O 1
ATOM 742 N N . ARG A 1 95 ? -7.516 -0.666 7.567 1.00 79.75 95 ARG A N 1
ATOM 743 C CA . ARG A 1 95 ? -8.306 -0.009 8.620 1.00 79.75 95 ARG A CA 1
ATOM 744 C C . ARG A 1 95 ? -9.764 0.091 8.194 1.00 79.75 95 ARG A C 1
ATOM 746 O O . ARG A 1 95 ? -10.066 0.687 7.164 1.00 79.75 95 ARG A O 1
ATOM 753 N N . VAL A 1 96 ? -10.659 -0.439 9.021 1.00 84.00 96 VAL A N 1
ATOM 754 C CA . VAL A 1 96 ? -12.112 -0.332 8.846 1.00 84.00 96 VAL A CA 1
ATOM 755 C C . VAL A 1 96 ? -12.634 0.713 9.827 1.00 84.00 96 VAL A C 1
ATOM 757 O O . VAL A 1 96 ? -12.391 0.608 11.024 1.00 84.00 96 VAL A O 1
ATOM 760 N N . ILE A 1 97 ? -13.339 1.731 9.328 1.00 85.12 97 ILE A N 1
ATOM 761 C CA . ILE A 1 97 ? -13.978 2.758 10.161 1.00 85.12 97 ILE A CA 1
ATOM 762 C C . ILE A 1 97 ? -15.485 2.513 10.119 1.00 85.12 97 ILE A C 1
ATOM 764 O O . ILE A 1 97 ? -16.106 2.622 9.063 1.00 85.12 97 ILE A O 1
ATOM 768 N N . ILE A 1 98 ? -16.065 2.173 11.267 1.00 85.00 98 ILE A N 1
ATOM 769 C CA . ILE A 1 98 ? -17.490 1.860 11.415 1.00 85.00 98 ILE A CA 1
ATOM 770 C C . ILE A 1 98 ? -18.183 3.093 12.000 1.00 85.00 98 ILE A C 1
ATOM 772 O O . ILE A 1 98 ? -17.714 3.664 12.982 1.00 85.00 98 ILE A O 1
ATOM 776 N N . THR A 1 99 ? -19.278 3.538 11.381 1.00 83.81 99 THR A N 1
ATOM 777 C CA . THR A 1 99 ? -20.030 4.730 11.807 1.00 83.81 99 THR A CA 1
ATOM 778 C C . THR A 1 99 ? -21.535 4.475 11.755 1.00 83.81 99 THR A C 1
ATOM 780 O O . THR A 1 99 ? -22.000 3.632 10.988 1.00 83.81 99 THR A O 1
ATOM 783 N N . SER A 1 100 ? -22.312 5.209 12.559 1.00 81.31 100 SER A N 1
ATOM 784 C CA . SER A 1 100 ? -23.777 5.173 12.512 1.00 81.31 100 SER A CA 1
ATOM 785 C C . SER A 1 100 ? -24.371 6.407 11.848 1.00 81.31 100 SER A C 1
ATOM 787 O O . SER A 1 100 ? -24.011 7.544 12.147 1.00 81.31 100 SER A O 1
ATOM 789 N N . PHE A 1 101 ? -25.379 6.184 11.005 1.00 75.44 101 PHE A N 1
ATOM 790 C CA . PHE A 1 101 ? -26.119 7.258 10.340 1.00 75.44 101 PHE A CA 1
ATOM 791 C C . PHE A 1 101 ? -26.961 8.123 11.298 1.00 75.44 101 PHE A C 1
ATOM 793 O O . PHE A 1 101 ? -27.318 9.244 10.949 1.00 75.44 101 PHE A O 1
ATOM 800 N N . ARG A 1 102 ? -27.308 7.620 12.495 1.00 74.25 102 ARG A N 1
ATOM 801 C CA . ARG A 1 102 ? -28.266 8.258 13.425 1.00 74.25 102 ARG A CA 1
ATOM 802 C C . ARG A 1 102 ? -27.707 8.553 14.827 1.00 74.25 102 ARG A C 1
ATOM 804 O O . ARG A 1 102 ? -28.443 8.434 15.798 1.00 74.25 102 ARG A O 1
ATOM 811 N N . LYS A 1 103 ? -26.420 8.921 14.950 1.00 68.94 103 LYS A N 1
ATOM 812 C CA . LYS A 1 103 ? -25.747 9.177 16.252 1.00 68.94 103 LYS A CA 1
ATOM 813 C C . LYS A 1 103 ? -26.012 8.061 17.290 1.00 68.94 103 LYS A C 1
ATOM 815 O O . LYS A 1 103 ? -26.180 8.332 18.475 1.00 68.94 103 LYS A O 1
ATOM 820 N N . ALA A 1 104 ? -26.102 6.815 16.823 1.00 74.81 104 ALA A N 1
ATOM 821 C CA . ALA A 1 104 ? -26.446 5.662 17.645 1.00 74.81 104 ALA A CA 1
ATOM 822 C C . ALA A 1 104 ? -25.226 5.174 18.434 1.00 74.81 104 ALA A C 1
ATOM 824 O O . ALA A 1 104 ? -24.097 5.282 17.947 1.00 74.81 104 ALA A O 1
ATOM 825 N N . ASN A 1 105 ? -25.470 4.604 19.617 1.00 80.81 105 ASN A N 1
ATOM 826 C CA . ASN A 1 105 ? -24.428 4.029 20.459 1.00 80.81 105 ASN A CA 1
ATOM 827 C C . ASN A 1 105 ? -23.744 2.851 19.746 1.00 80.81 105 ASN A C 1
ATOM 829 O O . ASN A 1 105 ? -24.397 1.865 19.419 1.00 80.81 105 ASN A O 1
ATOM 833 N N . MET A 1 106 ? -22.430 2.936 19.529 1.00 82.44 106 MET A N 1
ATOM 834 C CA . MET A 1 106 ? -21.667 1.865 18.867 1.00 82.44 106 MET A CA 1
ATOM 835 C C . MET A 1 106 ? -21.308 0.695 19.783 1.00 82.44 106 MET A C 1
ATOM 837 O O . MET A 1 106 ? -21.005 -0.385 19.286 1.00 82.44 106 MET A O 1
ATOM 841 N N . LEU A 1 107 ? -21.419 0.882 21.100 1.00 83.56 107 LEU A N 1
ATOM 842 C CA . LEU A 1 107 ? -21.226 -0.166 22.107 1.00 83.56 107 LEU A CA 1
ATOM 843 C C . LEU A 1 107 ? -22.541 -0.838 22.531 1.00 83.56 107 LEU A C 1
ATOM 845 O O . LEU A 1 107 ? -22.542 -1.706 23.404 1.00 83.56 107 LEU A O 1
ATOM 849 N N . ASP A 1 108 ? -23.661 -0.466 21.908 1.00 85.50 108 ASP A N 1
ATOM 850 C CA . ASP A 1 108 ? -24.937 -1.167 22.036 1.00 85.50 108 ASP A CA 1
ATOM 851 C C . ASP A 1 108 ? -24.824 -2.629 21.554 1.00 85.50 108 ASP A C 1
ATOM 853 O O . ASP A 1 108 ? -23.974 -2.955 20.722 1.00 85.50 108 ASP A O 1
ATOM 857 N N . GLN A 1 109 ? -25.674 -3.520 22.068 1.00 83.69 109 GLN A N 1
ATOM 858 C CA . GLN A 1 109 ? -25.615 -4.958 21.794 1.00 83.69 109 GLN A CA 1
ATOM 859 C C . GLN A 1 109 ? -25.736 -5.265 20.295 1.00 83.69 109 GLN A C 1
ATOM 861 O O . GLN A 1 109 ? -24.884 -5.962 19.745 1.00 83.69 109 GLN A O 1
ATOM 866 N N . HIS A 1 110 ? -26.731 -4.685 19.617 1.00 86.69 110 HIS A N 1
ATOM 867 C CA . HIS A 1 110 ? -26.957 -4.908 18.186 1.00 86.69 110 HIS A CA 1
ATOM 868 C C . HIS A 1 110 ? -25.754 -4.466 17.337 1.00 86.69 110 HIS A C 1
ATOM 870 O O . HIS A 1 110 ? -25.334 -5.158 16.409 1.00 86.69 110 HIS A O 1
ATOM 876 N N . HIS A 1 111 ? -25.158 -3.322 17.675 1.00 87.62 111 HIS A N 1
ATOM 877 C CA . HIS A 1 111 ? -23.997 -2.790 16.964 1.00 87.62 111 HIS A CA 1
ATOM 878 C C . HIS A 1 111 ? -22.720 -3.584 17.267 1.00 87.62 111 HIS A C 1
ATOM 880 O O . HIS A 1 111 ? -21.975 -3.900 16.342 1.00 87.62 111 HIS A O 1
ATOM 886 N N . THR A 1 112 ? -22.521 -3.994 18.523 1.00 88.50 112 THR A N 1
ATOM 887 C CA . THR A 1 112 ? -21.438 -4.897 18.953 1.00 88.50 112 THR A CA 1
ATOM 888 C C . THR A 1 112 ? -21.460 -6.198 18.142 1.00 88.50 112 THR A C 1
ATOM 890 O O . THR A 1 112 ? -20.443 -6.596 17.577 1.00 88.50 112 THR A O 1
ATOM 893 N N . ASP A 1 113 ? -22.632 -6.827 18.009 1.00 89.75 113 ASP A N 1
ATOM 894 C CA . ASP A 1 113 ? -22.800 -8.064 17.240 1.00 89.75 113 ASP A CA 1
ATOM 895 C C . ASP A 1 113 ? -22.481 -7.892 15.748 1.00 89.75 113 ASP A C 1
ATOM 897 O O . ASP A 1 113 ? -21.858 -8.768 15.143 1.00 89.75 113 ASP A O 1
ATOM 901 N N . LEU A 1 114 ? -22.850 -6.755 15.149 1.00 90.75 114 LEU A N 1
ATOM 902 C CA . LEU A 1 114 ? -22.498 -6.435 13.762 1.00 90.75 114 LEU A CA 1
ATOM 903 C C . LEU A 1 114 ? -20.990 -6.209 13.576 1.00 90.75 114 LEU A C 1
ATOM 905 O O . LEU A 1 114 ? -20.433 -6.681 12.583 1.00 90.75 114 LEU A O 1
ATOM 909 N N . ILE A 1 115 ? -20.322 -5.540 14.523 1.00 91.06 115 ILE A N 1
ATOM 910 C CA . ILE A 1 115 ? -18.867 -5.316 14.493 1.00 91.06 115 ILE A CA 1
ATOM 911 C C . ILE A 1 115 ? -18.123 -6.657 14.569 1.00 91.06 115 ILE A C 1
ATOM 913 O O . ILE A 1 115 ? -17.261 -6.929 13.732 1.00 91.06 115 ILE A O 1
ATOM 917 N N . LEU A 1 116 ? -18.504 -7.538 15.500 1.00 92.00 116 LEU A N 1
ATOM 918 C CA . LEU A 1 116 ? -17.906 -8.871 15.638 1.00 92.00 116 LEU A CA 1
ATOM 919 C C . LEU A 1 116 ? -18.191 -9.764 14.417 1.00 92.00 116 LEU A C 1
ATOM 921 O O . LEU A 1 116 ? -17.304 -10.476 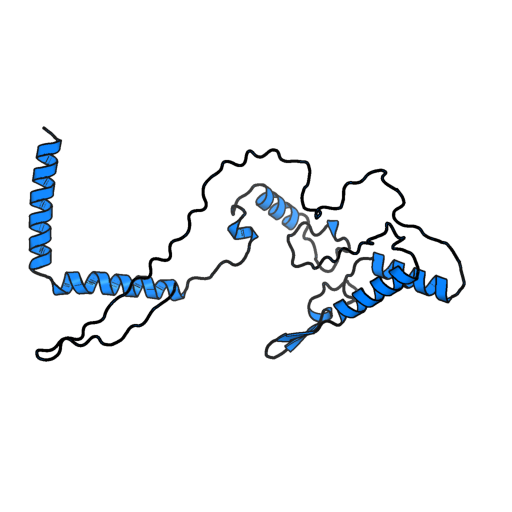13.941 1.00 92.00 116 LEU A O 1
ATOM 925 N N . LYS A 1 117 ? -19.396 -9.685 13.836 1.00 94.00 117 LYS A N 1
ATOM 926 C CA . LYS A 1 117 ? -19.732 -10.387 12.586 1.00 94.00 117 LYS A CA 1
ATOM 927 C C . LYS A 1 117 ? -18.881 -9.899 11.409 1.00 94.00 117 LYS A C 1
ATOM 929 O O . LYS A 1 117 ? -18.423 -10.723 10.619 1.00 94.00 117 LYS A O 1
ATOM 934 N N . LEU A 1 118 ? -18.636 -8.591 11.304 1.00 92.88 118 LEU A N 1
ATOM 935 C CA . LEU A 1 118 ? -17.755 -8.012 10.288 1.00 92.88 118 LEU A CA 1
ATOM 936 C C . LEU A 1 118 ? -16.298 -8.446 10.493 1.00 92.88 118 LEU A C 1
ATOM 938 O O . LEU A 1 118 ? -15.653 -8.865 9.535 1.00 92.88 118 LEU A O 1
ATOM 942 N N . HIS A 1 119 ? -15.797 -8.431 11.731 1.00 91.44 119 HIS A N 1
ATOM 943 C CA . HIS A 1 119 ? -14.459 -8.930 12.057 1.00 91.44 119 HIS A CA 1
ATOM 944 C C . HIS A 1 119 ? -14.289 -10.413 11.668 1.00 91.44 119 HIS A C 1
ATOM 946 O O . HIS A 1 119 ? -13.314 -10.787 11.009 1.00 91.44 119 HIS A O 1
ATOM 952 N N . SER A 1 120 ? -15.283 -11.250 11.981 1.00 92.00 120 SER A N 1
ATOM 953 C CA . SER A 1 120 ? -15.311 -12.665 11.590 1.00 92.00 120 SER A CA 1
ATOM 954 C C . SER A 1 120 ? -15.385 -12.871 10.068 1.00 92.00 120 SER A C 1
ATOM 956 O O . SER A 1 120 ? -14.803 -13.818 9.542 1.00 92.00 120 SER A O 1
ATOM 958 N N . ALA A 1 121 ? -16.061 -11.981 9.334 1.00 92.50 121 ALA A N 1
ATOM 959 C CA . ALA A 1 121 ? -16.063 -12.012 7.873 1.00 92.50 121 ALA A CA 1
ATOM 960 C C . ALA A 1 121 ? -14.679 -11.664 7.297 1.00 92.50 121 ALA A C 1
ATOM 962 O O . ALA A 1 121 ? -14.189 -12.388 6.435 1.00 92.50 121 ALA A O 1
ATOM 963 N N . VAL A 1 122 ? -14.025 -10.611 7.808 1.00 90.19 122 VAL A N 1
ATOM 964 C CA . VAL A 1 122 ? -12.695 -10.159 7.353 1.00 90.19 122 VAL A CA 1
ATOM 965 C C . VAL A 1 122 ? -11.613 -11.212 7.606 1.00 90.19 122 VAL A C 1
ATOM 967 O O . VAL A 1 122 ? -10.830 -11.518 6.709 1.00 90.19 122 VAL A O 1
ATOM 970 N N . THR A 1 123 ? -11.587 -11.818 8.794 1.00 89.00 123 THR A N 1
ATOM 971 C CA . THR A 1 123 ? -10.599 -12.860 9.148 1.00 89.00 123 THR A CA 1
ATOM 972 C C . THR A 1 123 ? -10.755 -14.151 8.337 1.00 89.00 123 THR A C 1
ATOM 974 O O . THR A 1 123 ? -9.782 -14.886 8.160 1.00 89.00 123 THR A O 1
ATOM 977 N N . ARG A 1 124 ? -11.950 -14.413 7.791 1.00 91.06 124 ARG A N 1
ATOM 978 C CA . ARG A 1 124 ? -12.248 -15.561 6.917 1.00 91.06 124 ARG A CA 1
ATOM 979 C C . ARG A 1 124 ? -12.035 -15.296 5.425 1.00 91.06 124 ARG A C 1
ATOM 981 O O . ARG A 1 124 ? -12.222 -16.224 4.640 1.00 91.06 124 ARG A O 1
ATOM 988 N N . ILE A 1 125 ? -11.650 -14.083 5.013 1.00 90.44 125 ILE A N 1
ATOM 989 C CA . ILE A 1 125 ? -11.355 -13.792 3.601 1.00 90.44 125 ILE A CA 1
ATOM 990 C C . ILE A 1 125 ? -10.225 -14.707 3.115 1.00 90.44 125 ILE A C 1
ATOM 992 O O . ILE A 1 125 ? -9.179 -14.832 3.759 1.00 90.44 125 ILE A O 1
ATOM 996 N N . GLN A 1 126 ? -10.444 -15.323 1.952 1.00 91.25 126 GLN A N 1
ATOM 997 C CA . GLN A 1 126 ? -9.458 -16.134 1.250 1.00 91.25 126 GLN A CA 1
ATOM 998 C C . GLN A 1 126 ? -9.172 -15.512 -0.117 1.00 91.25 126 GLN A C 1
ATOM 1000 O O . GLN A 1 126 ? -10.095 -15.189 -0.864 1.00 91.25 126 GLN A O 1
ATOM 1005 N N . VAL A 1 127 ? -7.893 -15.348 -0.446 1.00 91.00 127 VAL A N 1
ATOM 1006 C CA . VAL A 1 127 ? -7.427 -14.827 -1.734 1.00 91.00 127 VAL A CA 1
ATOM 1007 C C . VAL A 1 127 ? -6.722 -15.957 -2.469 1.00 91.00 127 VAL A C 1
ATOM 1009 O O . VAL A 1 127 ? -5.637 -16.388 -2.074 1.00 91.00 127 VAL A O 1
ATOM 1012 N N . GLN A 1 128 ? -7.350 -16.442 -3.540 1.00 90.69 128 GLN A N 1
ATOM 1013 C CA . GLN A 1 128 ? -6.778 -17.501 -4.364 1.00 90.69 128 GLN A CA 1
ATOM 1014 C C . GLN A 1 128 ? -5.667 -16.931 -5.249 1.00 90.69 128 GLN A C 1
ATOM 1016 O O . GLN A 1 128 ? -5.890 -16.005 -6.031 1.00 90.69 128 GLN A O 1
ATOM 1021 N N . ARG A 1 129 ? -4.460 -17.484 -5.122 1.00 88.69 129 ARG A N 1
ATOM 1022 C CA . ARG A 1 129 ? -3.313 -17.233 -6.002 1.00 88.69 129 ARG A CA 1
ATOM 1023 C C . ARG A 1 129 ? -2.845 -18.575 -6.572 1.00 88.69 129 ARG A C 1
ATOM 1025 O O . ARG A 1 129 ? -3.048 -19.601 -5.922 1.00 88.69 129 ARG A O 1
ATOM 1032 N N . PRO A 1 130 ? -2.229 -18.609 -7.766 1.00 88.31 130 PRO A N 1
ATOM 1033 C CA . PRO A 1 130 ? -1.744 -19.861 -8.344 1.00 88.31 130 PRO A CA 1
ATOM 1034 C C . PRO A 1 130 ? -0.805 -20.575 -7.360 1.00 88.31 130 PRO A C 1
ATOM 1036 O O . PRO A 1 130 ? 0.223 -20.029 -6.968 1.00 88.31 130 PRO A O 1
ATOM 1039 N N . GLY A 1 131 ? -1.203 -21.776 -6.933 1.00 87.56 131 GLY A N 1
ATOM 1040 C CA . GLY A 1 131 ? -0.467 -22.618 -5.985 1.00 87.56 131 GLY A CA 1
ATOM 1041 C C . GLY A 1 131 ? -0.765 -22.411 -4.491 1.00 87.56 131 GLY A C 1
ATOM 1042 O O . GLY A 1 131 ? -0.363 -23.267 -3.708 1.00 87.56 131 GLY A O 1
ATOM 1043 N N . PHE A 1 132 ? -1.462 -21.348 -4.061 1.00 91.19 132 PHE A N 1
ATOM 1044 C CA . PHE A 1 132 ? -1.788 -21.160 -2.636 1.00 91.19 132 PHE A CA 1
ATOM 1045 C C . PHE A 1 132 ? -3.003 -20.254 -2.374 1.00 91.19 132 PHE A C 1
ATOM 1047 O O . PHE A 1 132 ? -3.120 -19.160 -2.931 1.00 91.19 132 PHE A O 1
ATOM 1054 N N . ASN A 1 133 ? -3.860 -20.670 -1.437 1.00 92.12 133 ASN A N 1
ATOM 1055 C CA . ASN A 1 133 ? -4.999 -19.882 -0.964 1.00 92.12 133 ASN A CA 1
ATOM 1056 C C . ASN A 1 133 ? -4.619 -19.131 0.314 1.00 92.12 133 ASN A C 1
ATOM 1058 O O . ASN A 1 133 ? -4.644 -19.676 1.417 1.00 92.12 133 ASN A O 1
ATOM 1062 N N . TYR A 1 134 ? -4.261 -17.859 0.155 1.00 90.25 134 TYR A N 1
ATOM 1063 C CA . TYR A 1 134 ? -3.877 -17.006 1.272 1.00 90.25 134 TYR A CA 1
ATOM 1064 C C . TYR A 1 134 ? -5.096 -16.639 2.116 1.00 90.25 134 TYR A C 1
ATOM 1066 O O . TYR A 1 134 ? -6.133 -16.242 1.588 1.00 90.25 134 TYR A O 1
ATOM 1074 N N . THR A 1 135 ? -4.949 -16.709 3.436 1.00 90.69 135 THR A N 1
ATOM 1075 C CA . THR A 1 135 ? -5.957 -16.257 4.408 1.00 90.69 135 THR A CA 1
ATOM 1076 C C . THR A 1 135 ? -5.355 -15.191 5.319 1.00 90.69 135 THR A C 1
ATOM 1078 O O . THR A 1 135 ? -4.132 -15.032 5.355 1.00 90.69 135 THR A O 1
ATOM 1081 N N . PHE A 1 136 ? -6.184 -14.484 6.094 1.00 88.56 136 PHE A N 1
ATOM 1082 C CA . PHE A 1 136 ? -5.714 -13.472 7.050 1.00 88.56 136 PHE A CA 1
ATOM 1083 C C . PHE A 1 136 ? -4.590 -13.991 7.970 1.00 88.56 136 PHE A C 1
ATOM 1085 O O . PHE A 1 136 ? -3.580 -13.312 8.150 1.00 88.56 136 PHE A O 1
ATOM 1092 N N . ALA A 1 137 ? -4.708 -15.229 8.463 1.00 86.81 137 ALA A N 1
ATOM 1093 C CA . ALA A 1 137 ? -3.726 -15.861 9.349 1.00 86.81 137 ALA A CA 1
ATOM 1094 C C . ALA A 1 137 ? -2.333 -16.083 8.720 1.00 86.81 137 ALA A C 1
ATOM 1096 O O . ALA A 1 137 ? -1.355 -16.221 9.445 1.00 86.81 137 ALA A O 1
ATOM 1097 N N . HIS A 1 138 ? -2.226 -16.093 7.387 1.00 86.62 138 HIS A N 1
ATOM 1098 C CA . HIS A 1 138 ? -0.949 -16.236 6.674 1.00 86.62 138 HIS A CA 1
ATOM 1099 C C . HIS A 1 138 ? -0.237 -14.897 6.419 1.00 86.62 138 HIS A C 1
ATOM 1101 O O . HIS A 1 138 ? 0.916 -14.890 5.993 1.00 86.62 138 HIS A O 1
ATOM 1107 N N . ILE A 1 139 ? -0.932 -13.770 6.611 1.00 84.44 139 ILE A N 1
ATOM 1108 C CA . ILE A 1 139 ? -0.454 -12.417 6.272 1.00 84.44 139 ILE A CA 1
ATOM 1109 C C . ILE A 1 139 ? -0.343 -11.534 7.528 1.00 84.44 139 ILE A C 1
ATOM 1111 O O . ILE A 1 139 ? 0.408 -10.559 7.536 1.00 84.44 139 ILE A O 1
ATOM 1115 N N . CYS A 1 140 ? -1.090 -11.857 8.588 1.00 83.31 140 CYS A N 1
ATOM 1116 C CA . CYS A 1 140 ? -1.103 -11.097 9.831 1.00 83.31 140 CYS A CA 1
ATOM 1117 C C . CYS A 1 140 ? 0.272 -11.063 10.523 1.00 83.31 140 CYS A C 1
ATOM 1119 O O . CYS A 1 140 ? 1.108 -11.956 10.376 1.00 83.31 140 CYS A O 1
ATOM 1121 N N . ILE A 1 141 ? 0.485 -10.030 11.338 1.00 78.00 141 ILE A N 1
ATOM 1122 C CA . ILE A 1 141 ? 1.619 -9.984 12.260 1.00 78.00 141 ILE A CA 1
ATOM 1123 C C . ILE A 1 141 ? 1.314 -10.916 13.435 1.00 78.00 141 ILE A C 1
ATOM 1125 O O . ILE A 1 141 ? 0.257 -10.806 14.053 1.00 78.00 141 ILE A O 1
ATOM 1129 N N . LEU A 1 142 ? 2.248 -11.812 13.745 1.00 80.38 142 LEU A N 1
ATOM 1130 C CA . LEU A 1 142 ? 2.156 -12.749 14.864 1.00 80.38 142 LEU A CA 1
ATOM 1131 C C . LEU A 1 142 ? 2.741 -12.125 16.140 1.00 80.38 142 LEU A C 1
ATOM 1133 O O . LEU A 1 142 ? 3.875 -11.646 16.128 1.00 80.38 142 LEU A O 1
ATOM 1137 N N . ASN A 1 143 ? 1.984 -12.186 17.235 1.00 75.69 143 ASN A N 1
ATOM 1138 C CA . ASN A 1 143 ? 2.457 -11.946 18.601 1.00 75.69 143 ASN A CA 1
ATOM 1139 C C . ASN A 1 143 ? 3.363 -13.114 19.069 1.00 75.69 143 ASN A C 1
ATOM 1141 O O . ASN A 1 143 ? 3.412 -14.172 18.437 1.00 75.69 143 ASN A O 1
ATOM 1145 N N . ASN A 1 144 ? 4.042 -12.960 20.213 1.00 77.12 144 ASN A N 1
ATOM 1146 C CA . ASN A 1 144 ? 4.856 -14.010 20.848 1.00 77.12 144 ASN A CA 1
ATOM 1147 C C . ASN A 1 144 ? 4.080 -15.333 21.029 1.00 77.12 144 ASN A C 1
ATOM 1149 O O . ASN A 1 144 ? 4.645 -16.412 20.866 1.00 77.12 144 ASN A O 1
ATOM 1153 N N . ASP A 1 145 ? 2.773 -15.238 21.286 1.00 81.69 145 ASP A N 1
ATOM 1154 C CA . ASP A 1 145 ? 1.854 -16.362 21.512 1.00 81.69 145 ASP A CA 1
ATOM 1155 C C . ASP A 1 145 ? 1.375 -17.041 20.207 1.00 81.69 145 ASP A C 1
ATOM 1157 O O . ASP A 1 145 ? 0.475 -17.877 20.227 1.00 81.69 145 ASP A O 1
ATOM 1161 N N . LYS A 1 146 ? 1.960 -16.677 19.052 1.00 81.06 146 LYS A N 1
ATOM 1162 C CA . LYS A 1 146 ? 1.587 -17.126 17.692 1.00 81.06 146 LYS A CA 1
ATOM 1163 C C . LYS A 1 146 ? 0.148 -16.783 17.273 1.00 81.06 146 LYS A C 1
ATOM 1165 O O . LYS A 1 146 ? -0.372 -17.353 16.316 1.00 81.06 146 LYS A O 1
ATOM 1170 N N . THR A 1 147 ? -0.485 -15.831 17.950 1.00 82.81 147 THR A N 1
ATOM 1171 C CA . THR A 1 147 ? -1.783 -15.259 17.573 1.00 82.81 147 THR A CA 1
ATOM 1172 C C . THR A 1 147 ? -1.599 -14.041 16.667 1.00 82.81 147 THR A C 1
ATOM 1174 O O . THR A 1 147 ? -0.613 -13.312 16.793 1.00 82.81 147 THR A O 1
ATOM 1177 N N . CYS A 1 148 ? -2.535 -13.805 15.744 1.00 83.38 148 CYS A N 1
ATOM 1178 C CA . CYS A 1 148 ? -2.549 -12.572 14.956 1.00 83.38 148 CYS A CA 1
ATOM 1179 C C . CYS A 1 148 ? -2.796 -11.361 15.863 1.00 83.38 148 CYS A C 1
ATOM 1181 O O . CYS A 1 148 ? -3.742 -11.371 16.647 1.00 83.38 148 CYS A O 1
ATOM 1183 N N . ILE A 1 149 ? -2.009 -10.298 15.699 1.00 79.12 149 ILE A N 1
ATOM 1184 C CA . ILE A 1 149 ? -2.294 -9.002 16.320 1.00 79.12 149 ILE A CA 1
ATOM 1185 C C . ILE A 1 149 ? -3.512 -8.382 15.619 1.00 79.12 149 ILE A C 1
ATOM 1187 O O . ILE A 1 149 ? -3.542 -8.231 14.394 1.00 79.12 149 ILE A O 1
ATOM 1191 N N . VAL A 1 150 ? -4.518 -8.043 16.420 1.00 82.31 150 VAL A N 1
ATOM 1192 C CA . VAL A 1 150 ? -5.780 -7.387 16.055 1.00 82.31 150 VAL A CA 1
ATOM 1193 C C . VAL A 1 150 ? -5.966 -6.214 17.027 1.00 82.31 150 VAL A C 1
ATOM 1195 O O . VAL A 1 150 ? -5.338 -6.192 18.080 1.00 82.31 150 VAL A O 1
ATOM 1198 N N . ASP A 1 151 ? -6.786 -5.226 16.669 1.00 80.44 151 ASP A N 1
ATOM 1199 C CA . ASP A 1 151 ? -7.132 -4.113 17.560 1.00 80.44 151 ASP A CA 1
ATOM 1200 C C . ASP A 1 151 ? -7.776 -4.624 18.867 1.00 80.44 151 ASP A C 1
ATOM 1202 O O . ASP A 1 151 ? -8.757 -5.376 18.823 1.00 80.44 151 ASP A O 1
ATOM 1206 N N . ASP A 1 152 ? -7.237 -4.200 20.015 1.00 83.25 152 ASP A N 1
ATOM 1207 C CA . ASP A 1 152 ? -7.669 -4.619 21.356 1.00 83.25 152 ASP A CA 1
ATOM 1208 C C . ASP A 1 152 ? -9.167 -4.349 21.610 1.00 83.25 152 ASP A C 1
ATOM 1210 O O . ASP A 1 152 ? -9.798 -5.041 22.414 1.00 83.25 152 ASP A O 1
ATOM 1214 N N . ILE A 1 153 ? -9.784 -3.404 20.881 1.00 84.56 153 ILE A N 1
ATOM 1215 C CA . ILE A 1 153 ? -11.230 -3.151 20.961 1.00 84.56 153 ILE A CA 1
ATOM 1216 C C . ILE A 1 153 ? -12.066 -4.392 20.625 1.00 84.56 153 ILE A C 1
ATOM 1218 O O . ILE A 1 153 ? -13.160 -4.550 21.162 1.00 84.56 153 ILE A O 1
ATOM 1222 N N . VAL A 1 154 ? -11.571 -5.294 19.768 1.00 87.69 154 VAL A N 1
ATOM 1223 C CA . VAL A 1 154 ? -12.286 -6.529 19.409 1.00 87.69 154 VAL A CA 1
ATOM 1224 C C . VAL A 1 154 ? -12.401 -7.445 20.626 1.00 87.69 154 VAL A C 1
ATOM 1226 O O . VAL A 1 154 ? -13.500 -7.911 20.918 1.00 87.69 154 VAL A O 1
ATOM 1229 N N . HIS A 1 155 ? -11.317 -7.615 21.391 1.00 86.88 155 HIS A N 1
ATOM 1230 C CA . HIS A 1 155 ? -11.315 -8.405 22.626 1.00 86.88 155 HIS A CA 1
ATOM 1231 C C . HIS A 1 155 ? -12.291 -7.825 23.659 1.00 86.88 155 HIS A C 1
ATOM 1233 O O . HIS A 1 155 ? -13.110 -8.547 24.224 1.00 86.88 155 HIS A O 1
ATOM 1239 N N . VAL A 1 156 ? -12.278 -6.500 23.844 1.00 87.94 156 VAL A N 1
ATOM 1240 C CA . VAL A 1 156 ? -13.214 -5.807 24.746 1.00 87.94 156 VAL A CA 1
ATOM 1241 C C . VAL A 1 156 ? -14.671 -6.017 24.310 1.00 87.94 156 VAL A C 1
ATOM 1243 O O . VAL A 1 156 ? -15.540 -6.252 25.146 1.00 87.94 156 VAL A O 1
ATOM 1246 N N . LEU A 1 157 ? -14.970 -5.972 23.008 1.00 89.25 157 LEU A N 1
ATOM 1247 C CA . LEU A 1 157 ? -16.321 -6.222 22.490 1.00 89.25 157 LEU A CA 1
ATOM 1248 C C . LEU A 1 157 ? -16.773 -7.681 22.688 1.00 89.25 157 LEU A C 1
ATOM 1250 O O . LEU A 1 157 ? -17.950 -7.915 22.977 1.00 89.25 157 LEU A O 1
ATOM 1254 N N . GLU A 1 158 ? -15.863 -8.652 22.574 1.00 89.56 158 GLU A N 1
ATOM 1255 C CA . GLU A 1 158 ? -16.135 -10.066 22.870 1.00 89.56 158 GLU A CA 1
ATOM 1256 C C . GLU A 1 158 ? -16.406 -10.294 24.365 1.00 89.56 158 GLU A C 1
ATOM 1258 O O . GLU A 1 158 ? -17.408 -10.924 24.713 1.00 89.56 158 GLU A O 1
ATOM 1263 N N . GLU A 1 159 ? -15.602 -9.707 25.256 1.00 87.81 159 GLU A N 1
ATOM 1264 C CA . GLU A 1 159 ? -15.830 -9.753 26.707 1.00 87.81 159 GLU A CA 1
ATOM 1265 C C . GLU A 1 159 ? -17.149 -9.082 27.109 1.00 87.81 159 GLU A C 1
ATOM 1267 O O . GLU A 1 159 ? -17.914 -9.644 27.893 1.00 87.81 159 GLU A O 1
ATOM 1272 N N . LEU A 1 160 ? -17.479 -7.919 26.534 1.00 85.81 160 LEU A N 1
ATOM 1273 C CA . LEU A 1 160 ? -18.758 -7.241 26.777 1.00 85.81 160 LEU A CA 1
ATOM 1274 C C . LEU A 1 160 ? -19.952 -8.085 26.321 1.00 85.81 160 LEU A C 1
ATOM 1276 O O . LEU A 1 160 ? -20.986 -8.118 26.995 1.00 85.81 160 LEU A O 1
ATOM 1280 N N . LYS A 1 161 ? -19.824 -8.799 25.198 1.00 87.25 161 LYS A N 1
ATOM 1281 C CA . LYS A 1 161 ? -20.839 -9.752 24.736 1.00 87.25 161 LYS A CA 1
ATOM 1282 C C . LYS A 1 161 ? -20.966 -10.948 25.686 1.00 87.25 161 LYS A C 1
ATOM 1284 O O . LYS A 1 161 ? -22.087 -11.321 26.036 1.00 87.25 161 LYS A O 1
ATOM 1289 N N . ALA A 1 162 ? -19.850 -11.513 26.144 1.00 86.94 162 ALA A N 1
ATOM 1290 C CA . ALA A 1 162 ? -19.840 -12.621 27.097 1.00 86.94 162 ALA A CA 1
ATOM 1291 C C . ALA A 1 162 ? -20.434 -12.222 28.462 1.00 86.94 162 ALA A C 1
ATOM 1293 O O . ALA A 1 162 ? -21.254 -12.956 29.014 1.00 86.94 162 ALA A O 1
ATOM 1294 N N . ALA A 1 163 ? -20.106 -11.033 28.978 1.00 84.19 163 ALA A N 1
ATOM 1295 C CA . ALA A 1 163 ? -20.627 -10.507 30.241 1.00 84.19 163 ALA A CA 1
ATOM 1296 C C . ALA A 1 163 ? -22.153 -10.299 30.209 1.00 84.19 163 ALA A C 1
ATOM 1298 O O . ALA A 1 163 ? -22.847 -10.694 31.152 1.00 84.19 163 ALA A O 1
ATOM 1299 N N . ARG A 1 164 ? -22.679 -9.760 29.096 1.00 81.56 164 ARG A N 1
ATOM 1300 C CA . ARG A 1 164 ? -24.126 -9.657 28.827 1.00 81.56 164 ARG A CA 1
ATOM 1301 C C . ARG A 1 164 ? -24.782 -11.037 28.768 1.00 81.56 164 ARG A C 1
ATOM 1303 O O . ARG A 1 164 ? -25.775 -11.266 29.449 1.00 81.56 164 ARG A O 1
ATOM 1310 N N . SER A 1 165 ? -24.195 -11.982 28.028 1.00 79.06 165 SER A N 1
ATOM 1311 C CA . SER A 1 165 ? -24.707 -13.359 27.932 1.00 79.06 165 SER A CA 1
ATOM 1312 C C . SER A 1 165 ? -24.669 -14.117 29.266 1.00 79.06 165 SER A C 1
ATOM 1314 O O . SER A 1 165 ? -25.509 -14.980 29.497 1.00 79.06 165 SER A O 1
ATOM 1316 N N . SER A 1 166 ? -23.715 -13.801 30.146 1.00 79.75 166 SER A N 1
ATOM 1317 C CA . SER A 1 166 ? -23.614 -14.346 31.506 1.00 79.75 166 SER A CA 1
ATOM 1318 C C . SER A 1 166 ? -24.558 -13.653 32.503 1.00 79.75 166 SER A C 1
ATOM 1320 O O . SER A 1 166 ? -24.523 -13.992 33.687 1.00 79.75 166 SER A O 1
ATOM 1322 N N . ASN A 1 167 ? -25.355 -12.672 32.059 1.00 70.56 167 ASN A N 1
ATOM 1323 C CA . ASN A 1 167 ? -26.295 -11.886 32.864 1.00 70.56 167 ASN A CA 1
ATOM 1324 C C . ASN A 1 167 ? -25.655 -11.221 34.106 1.00 70.56 167 ASN A C 1
ATOM 1326 O O . ASN A 1 167 ? -26.327 -10.951 35.099 1.00 70.56 167 ASN A O 1
ATOM 1330 N N . ARG A 1 168 ? -24.330 -10.996 34.076 1.00 61.81 168 ARG A N 1
ATOM 1331 C CA . ARG A 1 168 ? -23.550 -10.590 35.258 1.00 61.81 168 ARG A CA 1
ATOM 1332 C C . ARG A 1 168 ? -23.603 -9.090 35.538 1.00 61.81 168 ARG A C 1
ATOM 1334 O O . ARG A 1 168 ? -23.482 -8.707 36.696 1.00 61.81 168 ARG A O 1
ATOM 1341 N N . THR A 1 169 ? -23.820 -8.260 34.516 1.00 60.25 169 THR A N 1
ATOM 1342 C CA . THR A 1 169 ? -24.019 -6.806 34.645 1.00 60.25 169 THR A CA 1
ATOM 1343 C C . THR A 1 169 ? -24.714 -6.210 33.413 1.00 60.25 169 THR A C 1
ATOM 1345 O O . THR A 1 169 ? -24.184 -6.252 32.306 1.00 60.25 169 THR A O 1
ATOM 1348 N N . ASN A 1 170 ? -25.857 -5.542 33.607 1.00 60.25 170 ASN A N 1
ATOM 1349 C CA . ASN A 1 170 ? -26.526 -4.740 32.569 1.00 60.25 170 ASN A CA 1
ATOM 1350 C C . ASN A 1 170 ? -26.002 -3.287 32.539 1.00 60.25 170 ASN A C 1
ATOM 1352 O O . ASN A 1 170 ? -26.775 -2.335 32.633 1.00 60.25 170 ASN A O 1
ATOM 1356 N N . PHE A 1 171 ? -24.682 -3.089 32.431 1.00 64.81 171 PHE A N 1
ATOM 1357 C CA . PHE A 1 171 ? -24.118 -1.739 32.297 1.00 64.81 171 PHE A CA 1
ATOM 1358 C C . PHE A 1 171 ? -24.236 -1.221 30.854 1.00 64.81 171 PHE A C 1
ATOM 1360 O O . PHE A 1 171 ? -23.623 -1.746 29.921 1.00 64.81 171 PHE A O 1
ATOM 1367 N N . ALA A 1 172 ? -25.012 -0.149 30.680 1.00 65.94 172 ALA A N 1
ATOM 1368 C CA . ALA A 1 172 ? -25.227 0.529 29.404 1.00 65.94 172 ALA A CA 1
ATOM 1369 C C . ALA A 1 172 ? -24.042 1.445 29.033 1.00 65.94 172 ALA A C 1
ATOM 1371 O O . ALA A 1 172 ? -24.125 2.673 29.107 1.00 65.94 172 ALA A O 1
ATOM 1372 N N . ILE A 1 173 ? -22.917 0.845 28.632 1.00 75.38 173 ILE A N 1
ATOM 1373 C CA . ILE A 1 173 ? -21.754 1.600 28.144 1.00 75.38 173 ILE A CA 1
ATOM 1374 C C . ILE A 1 173 ? -22.148 2.356 26.869 1.00 75.38 173 ILE A C 1
ATOM 1376 O O . ILE A 1 173 ? -22.623 1.756 25.902 1.00 75.38 173 ILE A O 1
ATOM 1380 N N . THR A 1 174 ? -21.961 3.676 26.877 1.00 71.06 174 THR A N 1
ATOM 1381 C CA . THR A 1 174 ? -22.390 4.574 25.797 1.00 71.06 174 THR A CA 1
ATOM 1382 C C . THR A 1 174 ? -21.193 5.237 25.126 1.00 71.06 174 THR A C 1
ATOM 1384 O O . THR A 1 174 ? -20.345 5.825 25.794 1.00 71.06 174 THR A O 1
ATOM 1387 N N . TYR A 1 175 ? -21.137 5.159 23.795 1.00 71.56 175 TYR A N 1
ATOM 1388 C CA . TYR A 1 175 ? -20.138 5.828 22.964 1.00 71.56 175 TYR A CA 1
ATOM 1389 C C . TYR A 1 175 ? -20.803 6.485 21.740 1.00 71.56 175 TYR A C 1
ATOM 1391 O O . TYR A 1 175 ? -21.604 5.820 21.075 1.00 71.56 175 TYR A O 1
ATOM 1399 N N . PRO A 1 176 ? -20.453 7.734 21.371 1.00 66.56 176 PRO A N 1
ATOM 1400 C CA . PRO A 1 176 ? -19.404 8.578 21.955 1.00 66.56 176 PRO A CA 1
ATOM 1401 C C . PRO A 1 176 ? -19.799 9.213 23.297 1.00 66.56 176 PRO A C 1
ATOM 1403 O O . PRO A 1 176 ? -20.970 9.462 23.558 1.00 66.56 176 PRO A O 1
ATOM 1406 N N . ILE A 1 177 ? -18.795 9.516 24.126 1.00 68.44 177 ILE A N 1
ATOM 1407 C CA . ILE A 1 177 ? -18.964 10.128 25.461 1.00 68.44 177 ILE A CA 1
ATOM 1408 C C . ILE A 1 177 ? -19.350 11.621 25.352 1.00 68.44 177 ILE A C 1
ATOM 1410 O O . ILE A 1 177 ? -19.900 12.205 26.282 1.00 68.44 177 ILE A O 1
ATOM 1414 N N . THR A 1 178 ? -19.094 12.253 24.202 1.00 64.00 178 THR A N 1
ATOM 1415 C CA . THR A 1 178 ? -19.420 13.659 23.936 1.00 64.00 178 THR A CA 1
ATOM 1416 C C . THR A 1 178 ? -20.354 13.799 22.734 1.00 64.00 178 THR A C 1
ATOM 1418 O O . THR A 1 178 ? -20.082 13.322 21.631 1.00 64.00 178 THR A O 1
ATOM 1421 N N . HIS A 1 179 ? -21.465 14.513 22.927 1.00 57.72 179 HIS A N 1
ATOM 1422 C CA . HIS A 1 179 ? -22.353 14.915 21.840 1.00 57.72 179 HIS A CA 1
ATOM 1423 C C . HIS A 1 179 ? -21.983 16.321 21.366 1.00 57.72 179 HIS A C 1
ATOM 1425 O O . HIS A 1 179 ? -22.407 17.316 21.953 1.00 57.72 179 HIS A O 1
ATOM 1431 N N . LEU A 1 180 ? -21.217 16.410 20.277 1.00 53.22 180 LEU A N 1
ATOM 1432 C CA . LEU A 1 180 ? -20.943 17.694 19.638 1.00 53.22 180 LEU A CA 1
ATOM 1433 C C . LEU A 1 180 ? -22.258 18.266 19.069 1.00 53.22 180 LEU A C 1
ATOM 1435 O O . LEU A 1 180 ? -22.903 17.642 18.210 1.00 53.22 180 LEU A O 1
ATOM 1439 N N . LYS A 1 181 ? -22.671 19.434 19.578 1.00 45.69 181 LYS A N 1
ATOM 1440 C CA . LYS A 1 181 ? -23.722 20.246 18.953 1.00 45.69 181 LYS A CA 1
ATOM 1441 C C . LYS A 1 181 ? -23.181 20.772 17.623 1.00 45.69 181 LYS A C 1
ATOM 1443 O O . LYS A 1 181 ? -22.041 21.213 17.551 1.00 45.69 181 LYS A O 1
ATOM 1448 N N . ASP A 1 182 ? -23.998 20.638 16.584 1.00 49.91 182 ASP A N 1
ATOM 1449 C CA . ASP A 1 182 ? -23.792 21.216 15.252 1.00 49.91 182 ASP A CA 1
ATOM 1450 C C . ASP A 1 182 ? -22.458 20.886 14.564 1.00 49.91 182 ASP A C 1
ATOM 1452 O O . ASP A 1 182 ? -21.806 21.735 13.964 1.00 49.91 182 ASP A O 1
ATOM 1456 N N . ALA A 1 183 ? -22.095 19.599 14.561 1.00 45.06 183 ALA A N 1
ATOM 1457 C CA . ALA A 1 183 ? -21.165 19.078 13.563 1.00 45.06 183 ALA A CA 1
ATOM 1458 C C . ALA A 1 183 ? -21.802 19.165 12.156 1.00 45.06 183 ALA A C 1
ATOM 1460 O O . ALA A 1 183 ? -22.855 18.549 11.939 1.00 45.06 183 ALA A O 1
ATOM 1461 N N . PRO A 1 184 ? -21.176 19.851 11.176 1.00 48.31 184 PRO A N 1
ATOM 1462 C CA . PRO A 1 184 ? -21.523 19.683 9.770 1.00 48.31 184 PRO A CA 1
ATOM 1463 C C . PRO A 1 184 ? -21.417 18.206 9.368 1.00 48.31 184 PRO A C 1
ATOM 1465 O O . PRO A 1 184 ? -20.689 17.433 9.996 1.00 48.31 184 PRO A O 1
ATOM 1468 N N . ARG A 1 185 ? -22.142 17.804 8.313 1.00 39.03 185 ARG A N 1
ATOM 1469 C CA . ARG A 1 185 ? -22.115 16.422 7.793 1.00 39.03 185 ARG A CA 1
ATOM 1470 C C . ARG A 1 185 ? -20.661 15.946 7.649 1.00 39.03 185 ARG A C 1
ATOM 1472 O O . ARG A 1 185 ? -19.856 16.730 7.146 1.00 39.03 185 ARG A O 1
ATOM 1479 N N . PRO A 1 186 ? -20.323 14.694 8.011 1.00 40.03 186 PRO A N 1
ATOM 1480 C CA . PRO A 1 186 ? -18.964 14.188 7.877 1.00 40.03 186 PRO A CA 1
ATOM 1481 C C . PRO A 1 186 ? -18.586 14.052 6.396 1.00 40.03 186 PRO A C 1
ATOM 1483 O O . PRO A 1 186 ? -18.742 13.000 5.779 1.00 40.03 186 PRO A O 1
ATOM 1486 N N . THR A 1 187 ? -18.057 15.131 5.821 1.00 40.00 187 THR A N 1
ATOM 1487 C CA . THR A 1 187 ? -17.139 15.054 4.686 1.00 40.00 187 THR A CA 1
ATOM 1488 C C . THR A 1 187 ? -15.956 14.190 5.106 1.00 40.00 187 THR A C 1
ATOM 1490 O O . THR A 1 187 ? -15.469 14.329 6.229 1.00 40.00 187 THR A O 1
ATOM 1493 N N . ALA A 1 188 ? -15.531 13.278 4.228 1.00 34.72 188 ALA A N 1
ATOM 1494 C CA . ALA A 1 188 ? -14.574 12.221 4.547 1.00 34.72 188 ALA A CA 1
ATOM 1495 C C . ALA A 1 188 ? -13.338 12.734 5.327 1.00 34.72 188 ALA A C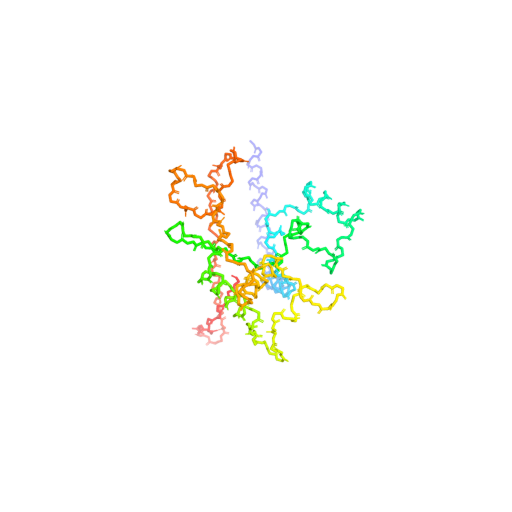 1
ATOM 1497 O O . ALA A 1 188 ? -12.783 13.775 4.961 1.00 34.72 188 ALA A O 1
ATOM 1498 N N . PRO A 1 189 ? -12.878 12.021 6.377 1.00 39.56 189 PRO A N 1
ATOM 1499 C CA . PRO A 1 189 ? -11.773 12.471 7.218 1.00 39.56 189 PRO A CA 1
ATOM 1500 C C . PRO A 1 189 ? -10.428 12.351 6.483 1.00 39.56 189 PRO A C 1
ATOM 1502 O O . PRO A 1 189 ? -9.705 11.368 6.625 1.00 39.56 189 PRO A O 1
ATOM 1505 N N . GLY A 1 190 ? -10.109 13.377 5.692 1.00 37.16 190 GLY A N 1
ATOM 1506 C CA . GLY A 1 190 ? -8.835 13.546 4.984 1.00 37.16 190 GLY A CA 1
ATOM 1507 C C . GLY A 1 190 ? -8.243 14.960 5.069 1.00 37.16 190 GLY A C 1
ATOM 1508 O O . GLY A 1 190 ? -7.154 15.189 4.555 1.00 37.16 190 GLY A O 1
ATOM 1509 N N . SER A 1 191 ? -8.925 15.914 5.714 1.00 35.19 191 SER A N 1
ATOM 1510 C CA . SER A 1 191 ? -8.474 17.307 5.836 1.00 35.19 191 SER A CA 1
ATOM 1511 C C . SER A 1 191 ? -8.035 17.651 7.263 1.00 35.19 191 SER A C 1
ATOM 1513 O O . SER A 1 191 ? -8.832 18.117 8.080 1.00 35.19 191 SER A O 1
ATOM 1515 N N . THR A 1 192 ? -6.750 17.469 7.559 1.00 34.44 192 THR A N 1
ATOM 1516 C CA . THR A 1 192 ? -6.099 18.089 8.723 1.00 34.44 192 THR A CA 1
ATOM 1517 C C . THR A 1 192 ? -6.037 19.616 8.557 1.00 34.44 192 THR A C 1
ATOM 1519 O O . THR A 1 192 ? -5.561 20.086 7.518 1.00 34.44 192 THR A O 1
ATOM 1522 N N . PRO A 1 193 ? -6.441 20.421 9.557 1.00 40.19 193 PRO A N 1
ATOM 1523 C CA . PRO A 1 193 ? -6.330 21.875 9.495 1.00 40.19 193 PRO A CA 1
ATOM 1524 C C . PRO A 1 193 ? -4.904 22.311 9.866 1.00 40.19 193 PRO A C 1
ATOM 1526 O O . PRO A 1 193 ? -4.634 22.641 11.016 1.00 40.19 193 PRO A O 1
ATOM 1529 N N . GLY A 1 194 ? -3.964 22.283 8.913 1.00 34.66 194 GLY A N 1
ATOM 1530 C CA . GLY A 1 194 ? -2.564 22.524 9.289 1.00 34.66 194 GLY A CA 1
ATOM 1531 C C . GLY A 1 194 ? -1.493 22.501 8.204 1.00 34.66 194 GLY A C 1
ATOM 1532 O O . GLY A 1 194 ? -0.412 22.007 8.480 1.00 34.66 194 GLY A O 1
ATOM 1533 N N . CYS A 1 195 ? -1.741 23.035 7.002 1.00 30.52 195 CYS A N 1
ATOM 1534 C CA . CYS A 1 195 ? -0.658 23.488 6.112 1.00 30.52 195 CYS A CA 1
ATOM 1535 C C . CYS A 1 195 ? -1.210 24.416 5.017 1.00 30.52 195 CYS A C 1
ATOM 1537 O O . CYS A 1 195 ? -1.752 23.953 4.015 1.00 30.52 195 CYS A O 1
ATOM 1539 N N . ARG A 1 196 ? -1.046 25.741 5.160 1.00 40.34 196 ARG A N 1
ATOM 1540 C CA . ARG A 1 196 ? -1.327 26.699 4.070 1.00 40.34 196 ARG A CA 1
ATOM 1541 C C . ARG A 1 196 ? -0.163 26.705 3.066 1.00 40.34 196 ARG A C 1
ATOM 1543 O O . ARG A 1 196 ? 0.500 27.719 2.865 1.00 40.34 196 ARG A O 1
ATOM 1550 N N . ALA A 1 197 ? 0.082 25.560 2.432 1.00 35.00 197 ALA A N 1
ATOM 1551 C CA . ALA A 1 197 ? 0.955 25.479 1.272 1.00 35.00 197 ALA A CA 1
ATOM 1552 C C . ALA A 1 197 ? 0.231 26.111 0.074 1.00 35.00 197 ALA A C 1
ATOM 1554 O O . ALA A 1 197 ? -0.844 25.669 -0.336 1.00 35.00 197 ALA A O 1
ATOM 1555 N N . ARG A 1 198 ? 0.804 27.186 -0.472 1.00 32.62 198 ARG A N 1
ATOM 1556 C CA . ARG A 1 198 ? 0.283 27.865 -1.662 1.00 32.62 198 ARG A CA 1
ATOM 1557 C C . ARG A 1 198 ? 0.402 26.915 -2.856 1.00 32.62 198 ARG A C 1
ATOM 1559 O O . ARG A 1 198 ? 1.481 26.796 -3.426 1.00 32.62 198 ARG A O 1
ATOM 1566 N N . CYS A 1 199 ? -0.696 26.263 -3.240 1.00 28.78 199 CYS A N 1
ATOM 1567 C CA . CYS A 1 199 ? -0.761 25.486 -4.476 1.00 28.78 199 CYS A CA 1
ATOM 1568 C C . CYS A 1 199 ? -0.561 26.420 -5.675 1.00 28.78 199 CYS A C 1
ATOM 1570 O O . CYS A 1 199 ? -1.501 27.061 -6.145 1.00 28.78 199 CYS A O 1
ATOM 1572 N N . SER A 1 200 ? 0.678 26.501 -6.160 1.00 28.69 200 SER A N 1
ATOM 1573 C CA . SER A 1 200 ? 0.953 27.020 -7.493 1.00 28.69 200 SER A CA 1
ATOM 1574 C C . SER A 1 200 ? 0.273 26.100 -8.503 1.00 28.69 200 SER A C 1
ATOM 1576 O O . SER A 1 200 ? 0.488 24.888 -8.481 1.00 28.69 200 SER A O 1
ATOM 1578 N N . ARG A 1 201 ? -0.563 26.663 -9.381 1.00 34.28 201 ARG A N 1
ATOM 1579 C CA . ARG A 1 201 ? -1.117 25.930 -10.522 1.00 34.28 201 ARG A CA 1
ATOM 1580 C C . ARG A 1 201 ? -0.005 25.699 -11.545 1.00 34.28 201 ARG A C 1
ATOM 1582 O O . ARG A 1 201 ? 0.157 26.495 -12.465 1.00 34.28 201 ARG A O 1
ATOM 1589 N N . SER A 1 202 ? 0.721 24.599 -11.402 1.00 28.52 202 SER A N 1
ATOM 1590 C CA . SER A 1 202 ? 1.493 24.019 -12.503 1.00 28.52 202 SER A CA 1
ATOM 1591 C C . SER A 1 202 ? 0.570 23.068 -13.273 1.00 28.52 202 SER A C 1
ATOM 1593 O O . SER A 1 202 ? -0.026 22.189 -12.644 1.00 28.52 202 SER A O 1
ATOM 1595 N N . PRO A 1 203 ? 0.374 23.242 -14.593 1.00 33.09 203 PRO A N 1
ATOM 1596 C CA . PRO A 1 203 ? -0.516 22.378 -15.355 1.00 33.09 203 PRO A CA 1
ATOM 1597 C C . PRO A 1 203 ? 0.043 20.954 -15.422 1.00 33.09 203 PRO A C 1
ATOM 1599 O O . PRO A 1 203 ? 1.244 20.756 -15.600 1.00 33.09 203 PRO A O 1
ATOM 1602 N N . LEU A 1 204 ? -0.852 19.970 -15.315 1.00 29.91 204 LEU A N 1
ATOM 1603 C CA . LEU A 1 204 ? -0.555 18.574 -15.625 1.00 29.91 204 LEU A CA 1
ATOM 1604 C C . LEU A 1 204 ? -0.006 18.493 -17.053 1.00 29.91 204 LEU A C 1
ATOM 1606 O O . LEU A 1 204 ? -0.735 18.736 -18.016 1.00 29.91 204 LEU A O 1
ATOM 1610 N N . ALA A 1 205 ? 1.272 18.141 -17.185 1.00 28.88 205 ALA A N 1
ATOM 1611 C CA . ALA A 1 205 ? 1.838 17.754 -18.465 1.00 28.88 205 ALA A CA 1
ATOM 1612 C C . ALA A 1 205 ? 1.193 16.426 -18.874 1.00 28.88 205 ALA A C 1
ATOM 1614 O O . ALA A 1 205 ? 1.551 15.361 -18.374 1.00 28.88 205 ALA A O 1
ATOM 1615 N N . MET A 1 206 ? 0.199 16.509 -19.756 1.00 25.48 206 MET A N 1
ATOM 1616 C CA . MET A 1 206 ? -0.389 15.349 -20.409 1.00 25.48 206 MET A CA 1
ATOM 1617 C C . MET A 1 206 ? 0.720 14.665 -21.211 1.00 25.48 206 MET A C 1
ATOM 1619 O O . MET A 1 206 ? 1.160 15.198 -22.231 1.00 25.48 206 MET A O 1
ATOM 1623 N N . VAL A 1 207 ? 1.209 13.520 -20.725 1.00 31.17 207 VAL A N 1
ATOM 1624 C CA . VAL A 1 207 ? 2.193 12.707 -21.447 1.00 31.17 207 VAL A CA 1
ATOM 1625 C C . VAL A 1 207 ? 1.499 12.175 -22.693 1.00 31.17 207 VAL A C 1
ATOM 1627 O O . VAL A 1 207 ? 0.729 11.219 -22.647 1.00 31.17 207 VAL A O 1
ATOM 1630 N N . ARG A 1 208 ? 1.725 12.869 -23.806 1.00 30.48 208 ARG A N 1
ATOM 1631 C CA . ARG A 1 208 ? 1.233 12.493 -25.123 1.00 30.48 208 ARG A CA 1
ATOM 1632 C C . ARG A 1 208 ? 2.048 11.293 -25.589 1.00 30.48 208 ARG A C 1
ATOM 1634 O O . ARG A 1 208 ? 3.198 11.448 -25.992 1.00 30.48 208 ARG A O 1
ATOM 1641 N N . THR A 1 209 ? 1.458 10.106 -25.510 1.00 31.86 209 THR A N 1
ATOM 1642 C CA . THR A 1 209 ? 1.987 8.880 -26.112 1.00 31.86 209 THR A CA 1
ATOM 1643 C C . THR A 1 209 ? 1.934 9.002 -27.637 1.00 31.86 209 THR A C 1
ATOM 1645 O O . THR A 1 209 ? 0.978 8.591 -28.291 1.00 31.86 209 THR A O 1
ATOM 1648 N N . GLU A 1 210 ? 2.966 9.625 -28.209 1.00 32.25 210 GLU A N 1
ATOM 1649 C CA . GLU A 1 210 ? 3.175 9.715 -29.657 1.00 32.25 210 GLU A CA 1
ATOM 1650 C C . GLU A 1 210 ? 3.394 8.302 -30.220 1.00 32.25 210 GLU A C 1
ATOM 1652 O O . GLU A 1 210 ? 4.455 7.697 -30.065 1.00 32.25 210 GLU A O 1
ATOM 1657 N N . THR A 1 211 ? 2.359 7.752 -30.855 1.00 34.47 211 THR A N 1
ATOM 1658 C CA . THR A 1 211 ? 2.384 6.401 -31.421 1.00 34.47 211 THR A CA 1
ATOM 1659 C C . THR A 1 211 ? 3.201 6.400 -32.715 1.00 34.47 211 THR A C 1
ATOM 1661 O O . THR A 1 211 ? 2.702 6.779 -33.776 1.00 34.47 211 THR A O 1
ATOM 1664 N N . PHE A 1 212 ? 4.467 5.984 -32.650 1.00 34.56 212 PHE A N 1
ATOM 1665 C CA . PHE A 1 212 ? 5.327 5.905 -33.834 1.00 34.56 212 PHE A CA 1
ATOM 1666 C C . PHE A 1 212 ? 4.937 4.724 -34.738 1.00 34.56 212 PHE A C 1
ATOM 1668 O O . PHE A 1 212 ? 5.313 3.576 -34.508 1.00 34.56 212 PHE A O 1
ATOM 1675 N N . LEU A 1 213 ? 4.196 5.025 -35.807 1.00 33.06 213 LEU A N 1
ATOM 1676 C CA . LEU A 1 213 ? 3.894 4.093 -36.894 1.00 33.06 213 LEU A CA 1
ATOM 1677 C C . LEU A 1 213 ? 5.113 3.926 -37.814 1.00 33.06 213 LEU A C 1
ATOM 1679 O O . LEU A 1 213 ? 5.315 4.699 -38.749 1.00 33.06 213 LEU A O 1
ATOM 1683 N N . LEU A 1 214 ? 5.912 2.885 -37.571 1.00 34.06 214 LEU A N 1
ATOM 1684 C CA . LEU A 1 214 ? 6.931 2.427 -38.518 1.00 34.06 214 LEU A CA 1
ATOM 1685 C C . LEU A 1 214 ? 6.295 1.497 -39.561 1.00 34.06 214 LEU A C 1
ATOM 1687 O O . LEU A 1 214 ? 6.006 0.336 -39.283 1.00 34.06 214 LEU A O 1
ATOM 1691 N N . LEU A 1 215 ? 6.094 2.011 -40.776 1.00 31.94 215 LEU A N 1
ATOM 1692 C CA . LEU A 1 215 ? 5.694 1.211 -41.936 1.00 31.94 215 LEU A CA 1
ATOM 1693 C C . LEU A 1 215 ? 6.908 0.476 -42.518 1.00 31.94 215 LEU A C 1
ATOM 1695 O O . LEU A 1 215 ? 7.868 1.107 -42.964 1.00 31.94 215 LEU A O 1
ATOM 1699 N N . TRP A 1 216 ? 6.844 -0.855 -42.563 1.00 33.06 216 TRP A N 1
ATOM 1700 C CA . TRP A 1 216 ? 7.802 -1.678 -43.300 1.00 33.06 216 TRP A CA 1
ATOM 1701 C C . TRP A 1 216 ? 7.364 -1.823 -44.763 1.00 33.06 216 TRP A C 1
ATOM 1703 O O . TRP A 1 216 ? 6.333 -2.427 -45.069 1.00 33.06 216 TRP A O 1
ATOM 1713 N N . PHE A 1 217 ? 8.180 -1.295 -45.674 1.00 35.22 217 PHE A N 1
ATOM 1714 C CA . PHE A 1 217 ? 8.066 -1.547 -47.108 1.00 35.22 217 PHE A CA 1
ATOM 1715 C C . PHE A 1 217 ? 9.130 -2.560 -47.525 1.00 35.22 217 PHE A C 1
ATOM 1717 O O . PHE A 1 217 ? 10.319 -2.247 -47.541 1.00 35.22 217 PHE A O 1
ATOM 1724 N N . SER A 1 218 ? 8.695 -3.771 -47.874 1.00 34.31 218 SER A N 1
ATOM 1725 C CA . SER A 1 218 ? 9.568 -4.766 -48.497 1.00 34.31 218 SER A CA 1
ATOM 1726 C C . SER A 1 218 ? 9.578 -4.545 -50.008 1.00 34.31 218 SER A C 1
ATOM 1728 O O . SER A 1 218 ? 8.522 -4.530 -50.641 1.00 34.31 218 SER A O 1
ATOM 1730 N N . TYR A 1 219 ? 10.760 -4.331 -50.585 1.00 31.30 219 TYR A N 1
ATOM 1731 C CA . TYR A 1 219 ? 10.910 -3.997 -52.001 1.00 31.30 219 TYR A CA 1
ATOM 1732 C C . TYR A 1 219 ? 11.288 -5.249 -52.795 1.00 31.30 219 TYR A C 1
ATOM 1734 O O . TYR A 1 219 ? 12.434 -5.694 -52.749 1.00 31.30 219 TYR A O 1
ATOM 1742 N N . HIS A 1 220 ? 10.335 -5.814 -53.536 1.00 34.66 220 HIS A N 1
ATOM 1743 C CA . HIS A 1 220 ? 10.583 -6.965 -54.400 1.00 34.66 220 HIS A CA 1
ATOM 1744 C C . HIS A 1 220 ? 9.960 -6.720 -55.778 1.00 34.66 220 HIS A C 1
ATOM 1746 O O . HIS A 1 220 ? 8.746 -6.598 -55.896 1.00 34.66 220 HIS A O 1
ATOM 1752 N N . GLY A 1 221 ? 10.798 -6.622 -56.816 1.00 45.34 221 GLY A N 1
ATOM 1753 C CA . GLY A 1 221 ? 10.395 -6.634 -58.230 1.00 45.34 221 GLY A CA 1
ATOM 1754 C C . GLY A 1 221 ? 9.184 -5.768 -58.618 1.00 45.34 221 GLY A C 1
ATOM 1755 O O . GLY A 1 221 ? 8.121 -6.303 -58.910 1.00 45.34 221 GLY A O 1
ATOM 1756 N N . HIS A 1 222 ? 9.366 -4.447 -58.724 1.00 43.91 222 HIS A N 1
ATOM 1757 C CA . HIS A 1 222 ? 8.427 -3.520 -59.387 1.00 43.91 222 HIS A CA 1
ATOM 1758 C C . HIS A 1 222 ? 7.008 -3.341 -58.794 1.00 43.91 222 HIS A C 1
ATOM 1760 O O . HIS A 1 222 ? 6.179 -2.693 -59.432 1.00 43.91 222 HIS A O 1
ATOM 1766 N N . SER A 1 223 ? 6.720 -3.784 -57.564 1.00 36.47 223 SER A N 1
ATOM 1767 C CA . SER A 1 223 ? 5.492 -3.369 -56.860 1.00 36.47 223 SER A CA 1
ATOM 1768 C C . SER A 1 223 ? 5.712 -3.147 -55.361 1.00 36.47 223 SER A C 1
ATOM 1770 O O . SER A 1 223 ? 6.372 -3.948 -54.702 1.00 36.47 223 SER A O 1
ATOM 1772 N N . LEU A 1 224 ? 5.164 -2.055 -54.810 1.00 36.16 224 LEU A N 1
ATOM 1773 C CA . LEU A 1 224 ? 5.130 -1.822 -53.361 1.00 36.16 224 LEU A CA 1
ATOM 1774 C C . LEU A 1 224 ? 3.879 -2.482 -52.767 1.00 36.16 224 LEU A C 1
ATOM 1776 O O . LEU A 1 224 ? 2.761 -2.054 -53.049 1.00 36.16 224 LEU A O 1
ATOM 1780 N N . GLN A 1 225 ? 4.070 -3.443 -51.865 1.00 36.72 225 GLN A N 1
ATOM 1781 C CA . GLN A 1 225 ? 3.027 -3.909 -50.948 1.00 36.72 225 GLN A CA 1
ATOM 1782 C C . GLN A 1 225 ? 3.436 -3.625 -49.498 1.00 36.72 225 GLN A C 1
ATOM 1784 O O . GLN A 1 225 ? 4.587 -3.824 -49.108 1.00 36.72 225 GLN A O 1
ATOM 1789 N N . ALA A 1 226 ? 2.486 -3.139 -48.697 1.00 38.78 226 ALA A N 1
ATOM 1790 C CA . ALA A 1 226 ? 2.687 -2.886 -47.274 1.00 38.78 226 ALA A CA 1
ATOM 1791 C C . ALA A 1 226 ? 2.550 -4.199 -46.488 1.00 38.78 226 ALA A C 1
ATOM 1793 O O . ALA A 1 226 ? 1.486 -4.821 -46.498 1.00 38.78 226 ALA A O 1
ATOM 1794 N N . VAL A 1 227 ? 3.612 -4.618 -45.795 1.00 38.84 227 VAL A N 1
ATOM 1795 C CA . VAL A 1 227 ? 3.657 -5.910 -45.090 1.00 38.84 227 VAL A CA 1
ATOM 1796 C C . VAL A 1 227 ? 3.417 -5.707 -43.590 1.00 38.84 227 VAL A C 1
ATOM 1798 O O . VAL A 1 227 ? 4.319 -5.841 -42.770 1.00 38.84 227 VAL A O 1
ATOM 1801 N N . GLY A 1 228 ? 2.162 -5.404 -43.246 1.00 38.44 228 GLY A N 1
ATOM 1802 C CA . GLY A 1 228 ? 1.639 -5.451 -41.875 1.00 38.44 228 GLY A CA 1
ATOM 1803 C C . GLY A 1 228 ? 1.853 -4.203 -41.002 1.00 38.44 228 GLY A C 1
ATOM 1804 O O . GLY A 1 228 ? 2.831 -3.472 -41.125 1.00 38.44 228 GLY A O 1
ATOM 1805 N N . LEU A 1 229 ? 0.913 -3.989 -40.075 1.00 34.84 229 LEU A N 1
ATOM 1806 C CA . LEU A 1 229 ? 1.057 -3.090 -38.926 1.00 34.84 229 LEU A CA 1
ATOM 1807 C C . LEU A 1 229 ? 1.351 -3.937 -37.680 1.00 34.84 229 LEU A C 1
ATOM 1809 O O . LEU A 1 229 ? 0.538 -4.785 -37.315 1.00 34.84 229 LEU A O 1
ATOM 1813 N N . GLN A 1 230 ? 2.447 -3.651 -36.977 1.00 37.25 230 GLN A N 1
ATOM 1814 C CA . GLN A 1 230 ? 2.623 -4.063 -35.582 1.00 37.25 230 GLN A CA 1
ATOM 1815 C C . GLN A 1 230 ? 2.762 -2.821 -34.706 1.00 37.25 230 GLN A C 1
ATOM 1817 O O . GLN A 1 230 ? 3.793 -2.153 -34.701 1.00 37.25 230 GLN A O 1
ATOM 1822 N N . ALA A 1 231 ? 1.698 -2.513 -33.967 1.00 30.59 231 ALA A N 1
ATOM 1823 C CA . ALA A 1 231 ? 1.720 -1.479 -32.947 1.00 30.59 231 ALA A CA 1
ATOM 1824 C C . ALA A 1 231 ? 2.402 -2.025 -31.685 1.00 30.59 231 ALA A C 1
ATOM 1826 O O . ALA A 1 231 ? 1.886 -2.943 -31.048 1.00 30.59 231 ALA A O 1
ATOM 1827 N N . TRP A 1 232 ? 3.538 -1.438 -31.315 1.00 34.22 232 TRP A N 1
ATOM 1828 C CA . TRP A 1 232 ? 4.116 -1.596 -29.984 1.00 34.22 232 TRP A CA 1
ATOM 1829 C C . TRP A 1 232 ? 3.670 -0.417 -29.122 1.00 34.22 232 TRP A C 1
ATOM 1831 O O . TRP A 1 232 ? 3.977 0.732 -29.433 1.00 34.22 232 TRP A O 1
ATOM 1841 N N . ALA A 1 233 ? 2.922 -0.709 -28.060 1.00 27.70 233 ALA A N 1
ATOM 1842 C CA . ALA A 1 233 ? 2.613 0.262 -27.020 1.00 27.70 233 ALA A CA 1
ATOM 1843 C C . ALA A 1 233 ? 3.734 0.244 -25.970 1.00 27.70 233 ALA A C 1
ATOM 1845 O O . ALA A 1 233 ? 4.073 -0.825 -25.458 1.00 27.70 233 ALA A O 1
ATOM 1846 N N . PHE A 1 234 ? 4.276 1.425 -25.676 1.00 37.28 234 PHE A N 1
ATOM 1847 C CA . PHE A 1 234 ? 5.092 1.728 -24.499 1.00 37.28 234 PHE A CA 1
ATOM 1848 C C . PHE A 1 234 ? 4.271 2.621 -23.561 1.00 37.28 234 PHE A C 1
ATOM 1850 O O . PHE A 1 234 ? 3.543 3.491 -24.097 1.00 37.28 234 PHE A O 1
#

Radius of gyration: 33.14 Å; chains: 1; bounding box: 59×63×95 Å

Organism: Nothoprocta perdicaria (NCBI:txid30464)

pLDDT: mean 70.74, std 21.9, range [25.48, 95.25]

Secondary structure (DSSP, 8-state):
-HHHHHHHHHHHHHHHHHHHHHHSHHHHHHHHHHHHHHHHHHHTTPPP---HHHHHS-TT-HHHHHHHHHHHHS---TTT---GGG--S-----------TT---TTSHHHHHHHHHHHHHHHT-EEEETTEEEEHHHHSPBPTTSPBP--HHHHHHHHHHHHHHTTS------S-S---TTPPP---S---S-----------------------EEEETTEEEE----PPP-

Foldseek 3Di:
DVVVVVVVVVVVVVVVVVVVCVVVVVCVVVVVVVVVVVVVVVCVPDDDDPDPCPVPPDPDDPVVVVVVVCCVVPVPPQQADQDPVVCPDPDPDDDDDDDDPPLDFCLDPVNLVVVLVVVVVQQADWDDDVPDIDGCLNVARHHPVRDGRDPCVNVVSVVSNVCVVVVPDPDPDGPPPDDDPDDDDDDDPDDDPDDPDPPDPDDPPPPPQPFDWDWDWDDDDPDTDTDDTDGDGD